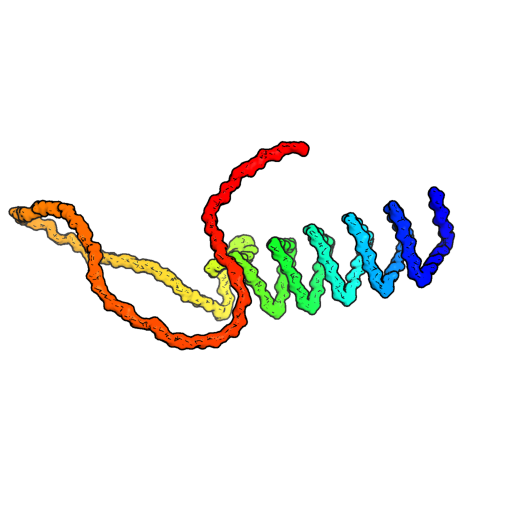Protein AF-A0A350T651-F1 (afdb_monomer)

Solvent-accessible surface area (backbone atoms only — not comparable to full-atom values): 20175 Å² total; per-residue (Å²): 141,86,88,89,85,78,90,85,80,86,86,87,89,75,99,77,84,88,86,89,85,70,99,75,82,86,86,86,84,75,96,76,84,87,87,88,84,72,97,76,86,86,87,86,86,73,96,81,80,87,87,85,86,78,94,79,85,88,87,88,85,76,97,81,80,88,88,87,87,74,96,82,79,89,85,86,87,75,96,80,83,86,87,88,88,77,96,80,81,88,87,86,90,76,92,79,83,90,85,89,85,70,101,68,89,87,85,87,87,71,96,68,88,83,87,84,86,63,92,56,55,50,77,52,77,58,92,84,29,35,41,37,41,38,73,86,74,50,74,46,80,46,52,99,70,84,90,85,86,67,101,70,83,88,81,81,85,67,86,73,81,72,78,78,79,78,78,84,83,80,88,74,87,83,87,77,85,93,74,88,85,81,88,90,82,85,89,86,81,89,80,88,88,91,83,91,81,90,83,85,89,79,87,87,85,86,80,93,88,83,86,87,83,90,83,88,86,86,87,85,90,86,86,83,89,86,89,82,88,85,80,94,75,88,86,84,86,76,88,79,92,85,86,90,132

Mean predicted aligned error: 17.63 Å

pLDDT: mean 75.07, std 28.41, range [26.11, 98.31]

Sequence (245 aa):
NEHISIGLNRSEDVELNEHIEIGANRTEFVGANETISIGKNRTKNVERSESDKIGKNWNVMVGNMKIESVGLMKMTNVGAVYSINVGAVMNTAVLGMAMEEVGGMKKTMVGSAFDISAGESITLACGQSAITLEKSGKIRIVGTTVDIQGTQINHGQGAVSAPPPLPPSSPGSLLSGFSAGGLGSMLGTLQNAAGIVSSLTGKGGGVLAALGVAGQVLGMGGAAQSTSAVTAKDVIIDGCWGTGR

Radius of gyration: 45.14 Å; Cα contacts (8 Å, |Δi|>4): 42; chains: 1; bounding box: 72×68×145 Å

Secondary structure (DSSP, 8-state):
------SS------SS------SS------SS------SS------SS------SS------SS------SS------SS------SS------SS------SS------SS------SSEEEEEETTEEEEEETTS-EEEE-S------S----------PPPPPPP-----------------------------------------------------------------------------

Structure (mmCIF, N/CA/C/O backbone):
data_AF-A0A350T651-F1
#
_entry.id   AF-A0A350T651-F1
#
loop_
_atom_site.group_PDB
_atom_site.id
_atom_site.type_symbol
_atom_site.label_atom_id
_atom_site.label_alt_id
_atom_site.label_comp_id
_atom_site.label_asym_id
_atom_site.label_entity_id
_atom_site.label_seq_id
_atom_site.pdbx_PDB_ins_code
_atom_site.Cartn_x
_atom_site.Cartn_y
_atom_site.Cartn_z
_atom_site.occupancy
_atom_site.B_iso_or_equiv
_atom_site.auth_seq_id
_atom_site.auth_comp_id
_atom_site.auth_asym_id
_atom_site.auth_atom_id
_atom_site.pdbx_PDB_model_num
ATOM 1 N N . ASN A 1 1 ? 35.078 16.688 -29.576 1.00 75.19 1 ASN A N 1
ATOM 2 C CA . ASN A 1 1 ? 33.637 16.498 -29.836 1.00 75.19 1 ASN A CA 1
ATOM 3 C C . ASN A 1 1 ? 33.494 15.601 -31.039 1.00 75.19 1 ASN A C 1
ATOM 5 O O . ASN A 1 1 ? 34.043 15.933 -32.080 1.00 75.19 1 ASN A O 1
ATOM 9 N N . GLU A 1 2 ? 32.803 14.484 -30.871 1.00 89.50 2 GLU A N 1
ATOM 10 C CA . GLU A 1 2 ? 32.458 13.534 -31.928 1.00 89.50 2 GLU A CA 1
ATOM 11 C C . GLU A 1 2 ? 30.935 13.557 -32.119 1.00 89.50 2 GLU A C 1
ATOM 13 O O . GLU A 1 2 ? 30.204 13.902 -31.188 1.00 89.50 2 GLU A O 1
ATOM 18 N N . HIS A 1 3 ? 30.457 13.242 -33.321 1.00 93.88 3 HIS A N 1
ATOM 19 C CA . HIS A 1 3 ? 29.032 13.179 -33.633 1.00 93.88 3 HIS A CA 1
ATOM 20 C C . HIS A 1 3 ? 28.770 12.043 -34.622 1.00 93.88 3 HIS A C 1
ATOM 22 O O . HIS A 1 3 ? 29.295 12.055 -35.735 1.00 93.88 3 HIS A O 1
ATOM 28 N N . ILE A 1 4 ? 27.927 11.092 -34.223 1.00 94.75 4 ILE A N 1
ATOM 29 C CA . ILE A 1 4 ? 27.551 9.923 -35.020 1.00 94.75 4 ILE A CA 1
ATOM 30 C C . ILE A 1 4 ? 26.066 10.044 -35.373 1.00 94.75 4 ILE A C 1
ATOM 32 O O . ILE A 1 4 ? 25.231 10.254 -34.497 1.00 94.75 4 ILE A O 1
ATOM 36 N N . SER A 1 5 ? 25.732 9.891 -36.654 1.00 95.69 5 SER A N 1
ATOM 37 C CA . SER A 1 5 ? 24.353 9.922 -37.155 1.00 95.69 5 SER A CA 1
ATOM 38 C C . SER A 1 5 ? 24.044 8.680 -37.981 1.00 95.69 5 SER A C 1
ATOM 40 O O . SER A 1 5 ? 24.768 8.377 -38.930 1.00 95.69 5 SER A O 1
ATOM 42 N N . ILE A 1 6 ? 22.939 8.006 -37.666 1.00 95.44 6 ILE A N 1
ATOM 43 C CA . ILE A 1 6 ? 22.426 6.855 -38.412 1.00 95.44 6 ILE A CA 1
ATOM 44 C C . ILE A 1 6 ? 21.141 7.284 -39.127 1.00 95.44 6 ILE A C 1
ATOM 46 O O . ILE A 1 6 ? 20.271 7.888 -38.509 1.00 95.44 6 ILE A O 1
ATOM 50 N N . GLY A 1 7 ? 21.039 7.003 -40.430 1.00 93.69 7 GLY A N 1
ATOM 51 C CA . GLY A 1 7 ? 19.949 7.520 -41.267 1.00 93.69 7 GLY A CA 1
ATOM 52 C C . GLY A 1 7 ? 18.625 6.755 -41.165 1.00 93.69 7 GLY A C 1
ATOM 53 O O . GLY A 1 7 ? 17.581 7.379 -41.017 1.00 93.69 7 GLY A O 1
ATOM 54 N N . LEU A 1 8 ? 18.659 5.420 -41.272 1.00 96.12 8 LEU A N 1
ATOM 55 C CA . LEU A 1 8 ? 17.451 4.577 -41.273 1.00 96.12 8 LEU A CA 1
ATOM 56 C C . LEU A 1 8 ? 17.338 3.735 -39.999 1.00 96.12 8 LEU A C 1
ATOM 58 O O . LEU A 1 8 ? 16.468 3.989 -39.177 1.00 96.12 8 LEU A O 1
ATOM 62 N N . ASN A 1 9 ? 18.219 2.746 -39.830 1.00 96.12 9 ASN A N 1
ATOM 63 C CA . ASN A 1 9 ? 18.182 1.797 -38.717 1.00 96.12 9 ASN A CA 1
ATOM 64 C C . ASN A 1 9 ? 19.599 1.533 -38.193 1.00 96.12 9 ASN A C 1
ATOM 66 O O . ASN A 1 9 ? 20.537 1.437 -38.986 1.00 96.12 9 ASN A O 1
ATOM 70 N N . ARG A 1 10 ? 19.735 1.347 -36.876 1.00 96.69 10 ARG A N 1
ATOM 71 C CA . ARG A 1 10 ? 20.904 0.734 -36.227 1.00 96.69 10 ARG A CA 1
ATOM 72 C C . ARG A 1 10 ? 20.461 -0.610 -35.656 1.00 96.69 10 ARG A C 1
ATOM 74 O O . ARG A 1 10 ? 19.400 -0.691 -35.047 1.00 96.69 10 ARG A O 1
ATOM 81 N N . SER A 1 11 ? 21.276 -1.638 -35.847 1.00 96.81 11 SER A N 1
ATOM 82 C CA . SER A 1 11 ? 21.163 -2.921 -35.157 1.00 96.81 11 SER A CA 1
ATOM 83 C C . SER A 1 11 ? 22.519 -3.203 -34.524 1.00 96.81 11 SER A C 1
ATOM 85 O O . SER A 1 11 ? 23.552 -2.874 -35.107 1.00 96.81 11 SER A O 1
ATOM 87 N N . GLU A 1 12 ? 22.492 -3.725 -33.309 1.00 96.38 12 GLU A N 1
ATOM 88 C CA . GLU A 1 12 ? 23.654 -4.033 -32.489 1.00 96.38 12 GLU A CA 1
ATOM 89 C C . GLU A 1 12 ? 23.407 -5.416 -31.899 1.00 96.38 12 GLU A C 1
ATOM 91 O O . GLU A 1 12 ? 22.327 -5.671 -31.363 1.00 96.38 12 GLU A O 1
ATOM 96 N N . ASP A 1 13 ? 24.372 -6.310 -32.081 1.00 97.06 13 ASP A N 1
ATOM 97 C CA . ASP A 1 13 ? 24.333 -7.681 -31.592 1.00 97.06 13 ASP A CA 1
ATOM 98 C C . ASP A 1 13 ? 25.662 -7.967 -30.894 1.00 97.06 13 ASP A C 1
ATOM 100 O O . ASP A 1 13 ? 26.732 -7.622 -31.404 1.00 97.06 13 ASP A O 1
ATOM 104 N N . VAL A 1 14 ? 25.583 -8.530 -29.692 1.00 96.88 14 VAL A N 1
ATOM 105 C CA . VAL A 1 14 ? 26.720 -8.737 -28.794 1.00 96.88 14 VAL A CA 1
ATOM 106 C C . VAL A 1 14 ? 26.585 -10.133 -28.203 1.00 96.88 14 VAL A C 1
ATOM 108 O O . VAL A 1 14 ? 25.866 -10.346 -27.231 1.00 96.88 14 VAL A O 1
ATOM 111 N N . GLU A 1 15 ? 27.302 -11.094 -28.788 1.00 97.31 15 GLU A N 1
ATOM 112 C CA . GLU A 1 15 ? 27.180 -12.525 -28.459 1.00 97.31 15 GLU A CA 1
ATOM 113 C C . GLU A 1 15 ? 27.544 -12.877 -27.001 1.00 97.31 15 GLU A C 1
ATOM 115 O O . GLU A 1 15 ? 27.191 -13.954 -26.518 1.00 97.31 15 GLU A O 1
ATOM 120 N N . LEU A 1 16 ? 28.280 -11.999 -26.303 1.00 96.94 16 LEU A N 1
ATOM 121 C CA . LEU A 1 16 ? 28.815 -12.240 -24.958 1.00 96.94 16 LEU A CA 1
ATOM 122 C C . LEU A 1 16 ? 28.424 -11.145 -23.953 1.00 96.94 16 LEU A C 1
ATOM 124 O O . LEU A 1 16 ? 27.369 -11.231 -23.332 1.00 96.94 16 LEU A O 1
ATOM 128 N N . ASN A 1 17 ? 29.294 -10.155 -23.730 1.00 97.19 17 ASN A N 1
ATOM 129 C CA . ASN A 1 17 ? 29.127 -9.136 -22.693 1.00 97.19 17 ASN A CA 1
ATOM 130 C C . ASN A 1 17 ? 29.324 -7.738 -23.278 1.00 97.19 17 ASN A C 1
ATOM 132 O O . ASN A 1 17 ? 30.308 -7.493 -23.974 1.00 97.19 17 ASN A O 1
ATOM 136 N N . GLU A 1 18 ? 28.439 -6.817 -22.911 1.00 97.81 18 GLU A N 1
ATOM 137 C CA . GLU A 1 18 ? 28.560 -5.389 -23.193 1.00 97.81 18 GLU A CA 1
ATOM 138 C C . GLU A 1 18 ? 28.914 -4.629 -21.903 1.00 97.81 18 GLU A C 1
ATOM 140 O O . GLU A 1 18 ? 28.404 -4.943 -20.825 1.00 97.81 18 GLU A O 1
ATOM 145 N N . HIS A 1 19 ? 29.777 -3.616 -22.005 1.00 97.25 19 HIS A N 1
ATOM 146 C CA . HIS A 1 19 ? 30.088 -2.693 -20.914 1.00 97.25 19 HIS A CA 1
ATOM 147 C C . HIS A 1 19 ? 30.042 -1.255 -21.432 1.00 97.25 19 HIS A C 1
ATOM 149 O O . HIS A 1 19 ? 30.871 -0.862 -22.252 1.00 97.25 19 HIS A O 1
ATOM 155 N N . ILE A 1 20 ? 29.091 -0.467 -20.927 1.00 97.38 20 ILE A N 1
ATOM 156 C CA . ILE A 1 20 ? 28.926 0.946 -21.279 1.00 97.38 20 ILE A CA 1
ATOM 157 C C . ILE A 1 20 ? 29.268 1.797 -20.056 1.00 97.38 20 ILE A C 1
ATOM 159 O O . ILE A 1 20 ? 28.564 1.755 -19.047 1.00 97.38 20 ILE A O 1
ATOM 163 N N . GLU A 1 21 ? 30.314 2.612 -20.169 1.00 97.75 21 GLU A N 1
ATOM 164 C CA . GLU A 1 21 ? 30.708 3.582 -19.149 1.00 97.75 21 GLU A CA 1
ATOM 165 C C . GLU A 1 21 ? 30.414 5.009 -19.621 1.00 97.75 21 GLU A C 1
ATOM 167 O O . GLU A 1 21 ? 30.717 5.383 -20.753 1.00 97.75 21 GLU A O 1
ATOM 172 N N . ILE A 1 22 ? 29.830 5.825 -18.740 1.00 97.81 22 ILE A N 1
ATOM 173 C CA . ILE A 1 22 ? 29.607 7.252 -18.972 1.00 97.81 22 ILE A CA 1
ATOM 174 C C . ILE A 1 22 ? 30.198 8.010 -17.784 1.00 97.81 22 ILE A C 1
ATOM 176 O O . ILE A 1 22 ? 29.565 8.115 -16.739 1.00 97.81 22 ILE A O 1
ATOM 180 N N . GLY A 1 23 ? 31.394 8.580 -17.949 1.00 97.00 23 GLY A N 1
ATOM 181 C CA . GLY A 1 23 ? 32.117 9.275 -16.870 1.00 97.00 23 GLY A CA 1
ATOM 182 C C . GLY A 1 23 ? 31.511 10.609 -16.398 1.00 97.00 23 GLY A C 1
ATOM 183 O O . GLY A 1 23 ? 32.126 11.301 -15.592 1.00 97.00 23 GLY A O 1
ATOM 184 N N . ALA A 1 24 ? 30.343 11.008 -16.916 1.00 97.19 24 ALA A N 1
ATOM 185 C CA . ALA A 1 24 ? 29.644 12.232 -16.522 1.00 97.19 24 ALA A CA 1
ATOM 186 C C . ALA A 1 24 ? 28.112 12.064 -16.560 1.00 97.19 24 ALA A C 1
ATOM 188 O O . ALA A 1 24 ? 27.520 11.612 -15.588 1.00 97.19 24 ALA A O 1
ATOM 189 N N . ASN A 1 25 ? 27.455 12.430 -17.669 1.00 97.38 25 ASN A N 1
ATOM 190 C CA . ASN A 1 25 ? 25.992 12.459 -17.781 1.00 97.38 25 ASN A CA 1
ATOM 191 C C . ASN A 1 25 ? 25.517 11.697 -19.024 1.00 97.38 25 ASN A C 1
ATOM 193 O O . ASN A 1 25 ? 26.100 11.851 -20.097 1.00 97.38 25 ASN A O 1
ATOM 197 N N . ARG A 1 26 ? 24.414 10.949 -18.896 1.00 98.12 26 ARG A N 1
ATOM 198 C CA . ARG A 1 26 ? 23.674 10.355 -20.020 1.00 98.12 26 ARG A CA 1
ATOM 199 C C . ARG A 1 26 ? 22.300 11.012 -20.129 1.00 98.12 26 ARG A C 1
ATOM 201 O O . ARG A 1 26 ? 21.610 11.147 -19.123 1.00 98.12 26 ARG A O 1
ATOM 208 N N . THR A 1 27 ? 21.896 11.348 -21.349 1.00 97.31 27 THR A N 1
ATOM 209 C CA . THR A 1 27 ? 20.530 11.771 -21.679 1.00 97.31 27 THR A CA 1
ATOM 210 C C . THR A 1 27 ? 20.036 10.900 -22.820 1.00 97.31 27 THR A C 1
ATOM 212 O O . THR A 1 27 ? 20.777 10.636 -23.762 1.00 97.31 27 THR A O 1
ATOM 215 N N . GLU A 1 28 ? 18.793 10.447 -22.726 1.00 97.44 28 GLU A N 1
ATOM 216 C CA . GLU A 1 28 ? 18.201 9.467 -23.628 1.00 97.44 28 GLU A CA 1
ATOM 217 C C . GLU A 1 28 ? 16.808 9.947 -24.034 1.00 97.44 28 GLU A C 1
ATOM 219 O O . GLU A 1 28 ? 16.048 10.444 -23.201 1.00 97.44 28 GLU A O 1
ATOM 224 N N . PHE A 1 29 ? 16.497 9.863 -25.327 1.00 97.00 29 PHE A N 1
ATOM 225 C CA . PHE A 1 29 ? 15.221 10.301 -25.881 1.00 97.00 29 PHE A CA 1
ATOM 226 C C . PHE A 1 29 ? 14.723 9.270 -26.889 1.00 97.00 29 PHE A C 1
ATOM 228 O O . PHE A 1 29 ? 15.346 9.051 -27.928 1.00 97.00 29 PHE A O 1
ATOM 235 N N . VAL A 1 30 ? 13.573 8.671 -26.591 1.00 97.81 30 VAL A N 1
ATOM 236 C CA . VAL A 1 30 ? 12.885 7.727 -27.472 1.00 97.81 30 VAL A CA 1
ATOM 237 C C . VAL A 1 30 ? 11.641 8.421 -28.016 1.00 97.81 30 VAL A C 1
ATOM 239 O O . VAL A 1 30 ? 10.717 8.732 -27.271 1.00 97.81 30 VAL A O 1
ATOM 242 N N . GLY A 1 31 ? 11.615 8.687 -29.325 1.00 97.31 31 GLY A N 1
ATOM 243 C CA . GLY A 1 31 ? 10.528 9.444 -29.965 1.00 97.31 31 GLY A CA 1
ATOM 244 C C . GLY A 1 31 ? 9.202 8.683 -30.120 1.00 97.31 31 GLY A C 1
ATOM 245 O O . GLY A 1 31 ? 8.201 9.289 -30.493 1.00 97.31 31 GLY A O 1
ATOM 246 N N . ALA A 1 32 ? 9.194 7.371 -29.864 1.00 98.06 32 ALA A N 1
ATOM 247 C CA . ALA A 1 32 ? 8.022 6.505 -29.979 1.00 98.06 32 ALA A CA 1
ATOM 248 C C . ALA A 1 32 ? 7.923 5.543 -28.780 1.00 98.06 32 ALA A C 1
ATOM 250 O O . ALA A 1 32 ? 7.575 5.974 -27.685 1.00 98.06 32 ALA A O 1
ATOM 251 N N . ASN A 1 33 ? 8.222 4.254 -28.973 1.00 97.56 33 ASN A N 1
ATOM 252 C CA . ASN A 1 33 ? 8.110 3.222 -27.941 1.00 97.56 33 ASN A CA 1
ATOM 253 C C . ASN A 1 33 ? 9.485 2.648 -27.588 1.00 97.56 33 ASN A C 1
ATOM 255 O O . ASN A 1 33 ? 10.295 2.396 -28.477 1.00 97.56 33 ASN A O 1
ATOM 259 N N . GLU A 1 34 ? 9.698 2.368 -26.306 1.00 98.25 34 GLU A N 1
ATOM 260 C CA . GLU A 1 34 ? 10.824 1.582 -25.799 1.00 98.25 34 GLU A CA 1
ATOM 261 C C . GLU A 1 34 ? 10.313 0.204 -25.347 1.00 98.25 34 GLU A C 1
ATOM 263 O O . GLU A 1 34 ? 9.170 0.059 -24.907 1.00 98.25 34 GLU A O 1
ATOM 268 N N . THR A 1 35 ? 11.135 -0.838 -25.451 1.00 97.81 35 THR A N 1
ATOM 269 C CA . THR A 1 35 ? 10.840 -2.153 -24.867 1.00 97.81 35 THR A CA 1
ATOM 270 C C . THR A 1 35 ? 12.135 -2.778 -24.379 1.00 97.81 35 THR A C 1
ATOM 272 O O . THR A 1 35 ? 13.027 -3.059 -25.172 1.00 97.81 35 THR A O 1
ATOM 275 N N . ILE A 1 36 ? 12.221 -3.017 -23.070 1.00 97.94 36 ILE A N 1
ATOM 276 C CA . ILE A 1 36 ? 13.365 -3.670 -22.433 1.00 97.94 36 ILE A CA 1
ATOM 277 C C . ILE A 1 36 ? 12.923 -5.055 -21.964 1.00 97.94 36 ILE A C 1
ATOM 279 O O . ILE A 1 36 ? 11.985 -5.173 -21.175 1.00 97.94 36 ILE A O 1
ATOM 283 N N . SER A 1 37 ? 13.619 -6.099 -22.412 1.00 97.50 37 SER A N 1
ATOM 284 C CA . SER A 1 37 ? 13.447 -7.465 -21.912 1.00 97.50 37 SER A CA 1
ATOM 285 C C . SER A 1 37 ? 14.684 -7.888 -21.128 1.00 97.50 37 SER A C 1
ATOM 287 O O . SER A 1 37 ? 15.808 -7.657 -21.566 1.00 97.50 37 SER A O 1
ATOM 289 N N . ILE A 1 38 ? 14.488 -8.502 -19.961 1.00 98.31 38 ILE A N 1
ATOM 290 C CA . ILE A 1 38 ? 15.565 -9.035 -19.123 1.00 98.31 38 ILE A CA 1
ATOM 291 C C . ILE A 1 38 ? 15.269 -10.513 -18.881 1.00 98.31 38 ILE A C 1
ATOM 293 O O . ILE A 1 38 ? 14.341 -10.848 -18.152 1.00 98.31 38 ILE A O 1
ATOM 297 N N . GLY A 1 39 ? 16.064 -11.404 -19.478 1.00 97.50 39 GLY A N 1
ATOM 298 C CA . GLY A 1 39 ? 15.844 -12.856 -19.388 1.00 97.50 39 GLY A CA 1
ATOM 299 C C . GLY A 1 39 ? 16.198 -13.493 -18.036 1.00 97.50 39 GLY A C 1
ATOM 300 O O . GLY A 1 39 ? 15.910 -14.668 -17.826 1.00 97.50 39 GLY A O 1
ATOM 301 N N . LYS A 1 40 ? 16.854 -12.749 -17.133 1.00 97.88 40 LYS A N 1
ATOM 302 C CA . LYS A 1 40 ? 17.216 -13.189 -15.772 1.00 97.88 40 LYS A CA 1
ATOM 303 C C . LYS A 1 40 ? 16.934 -12.080 -14.748 1.00 97.88 40 LYS A C 1
ATOM 305 O O . LYS A 1 40 ? 15.780 -11.814 -14.442 1.00 97.88 40 LYS A O 1
ATOM 310 N N . ASN A 1 41 ? 17.973 -11.420 -14.234 1.00 97.44 41 ASN A N 1
ATOM 311 C CA . ASN A 1 41 ? 17.880 -10.464 -13.129 1.00 97.44 41 ASN A CA 1
ATOM 312 C C . ASN A 1 41 ? 18.226 -9.042 -13.588 1.00 97.44 41 ASN A C 1
ATOM 314 O O . ASN A 1 41 ? 19.113 -8.862 -14.421 1.00 97.44 41 ASN A O 1
ATOM 318 N N . ARG A 1 42 ? 17.583 -8.035 -12.986 1.00 98.19 42 ARG A N 1
ATOM 319 C CA . ARG A 1 42 ? 17.948 -6.617 -13.112 1.00 98.19 42 ARG A CA 1
ATOM 320 C C . ARG A 1 42 ? 18.219 -6.045 -11.724 1.00 98.19 42 ARG A C 1
ATOM 322 O O . ARG A 1 42 ? 17.341 -6.086 -10.869 1.00 98.19 42 ARG A O 1
ATOM 329 N N . THR A 1 43 ? 19.391 -5.447 -11.544 1.00 97.94 43 THR A N 1
ATOM 330 C CA . THR A 1 43 ? 19.729 -4.638 -10.366 1.00 97.94 43 THR A CA 1
ATOM 331 C C . THR A 1 43 ? 19.870 -3.186 -10.809 1.00 97.94 43 THR A C 1
ATOM 333 O O . THR A 1 43 ? 20.495 -2.913 -11.830 1.00 97.94 43 THR A O 1
ATOM 336 N N . LYS A 1 44 ? 19.283 -2.252 -10.057 1.00 98.00 44 LYS A N 1
ATOM 337 C CA . LYS A 1 44 ? 19.427 -0.806 -10.261 1.00 98.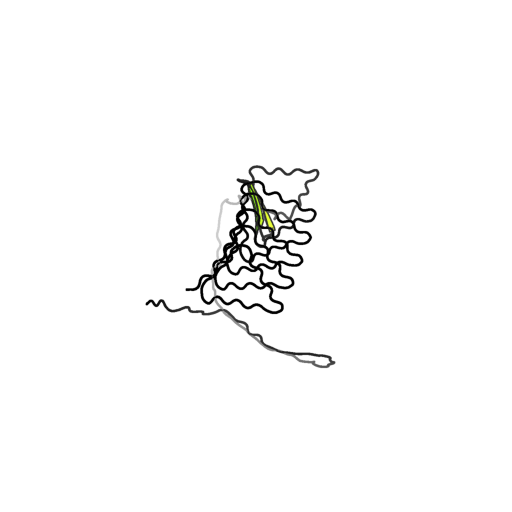00 44 LYS A CA 1
ATOM 338 C C . LYS A 1 44 ? 19.865 -0.201 -8.932 1.00 98.00 44 LYS A C 1
ATOM 340 O O . LYS A 1 44 ? 19.158 -0.361 -7.944 1.00 98.00 44 LYS A O 1
ATOM 345 N N . ASN A 1 45 ? 21.023 0.452 -8.914 1.00 97.50 45 ASN A N 1
ATOM 346 C CA . ASN A 1 45 ? 21.498 1.213 -7.763 1.00 97.50 45 ASN A CA 1
ATOM 347 C C . ASN A 1 45 ? 21.438 2.704 -8.101 1.00 97.50 45 ASN A C 1
ATOM 349 O O . ASN A 1 45 ? 21.855 3.097 -9.189 1.00 97.50 45 ASN A O 1
ATOM 353 N N . VAL A 1 46 ? 20.914 3.518 -7.187 1.00 97.81 46 VAL A N 1
ATOM 354 C CA . VAL A 1 46 ? 20.816 4.974 -7.345 1.00 97.81 46 VAL A CA 1
ATOM 355 C C . VAL A 1 46 ? 21.257 5.613 -6.038 1.00 97.81 46 VAL A C 1
ATOM 357 O O . VAL A 1 46 ? 20.580 5.495 -5.024 1.00 97.81 46 VAL A O 1
ATOM 360 N N . GLU A 1 47 ? 22.404 6.287 -6.061 1.00 97.81 47 GLU A N 1
ATOM 361 C CA . GLU A 1 47 ? 23.070 6.767 -4.841 1.00 97.81 47 GLU A CA 1
ATOM 362 C C . GLU A 1 47 ? 22.385 7.977 -4.191 1.00 97.81 47 GLU A C 1
ATOM 364 O O . GLU A 1 47 ? 22.596 8.244 -3.010 1.00 97.81 47 GL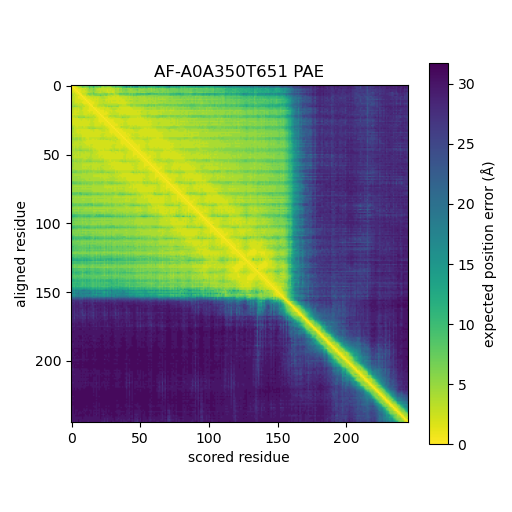U A O 1
ATOM 369 N N . ARG A 1 48 ? 21.578 8.727 -4.957 1.00 97.38 48 ARG A N 1
ATOM 370 C CA . ARG A 1 48 ? 20.983 9.995 -4.506 1.00 97.38 48 ARG A CA 1
ATOM 371 C C . ARG A 1 48 ? 19.461 10.037 -4.579 1.00 97.38 48 ARG A C 1
ATOM 373 O O . ARG A 1 48 ? 18.814 10.240 -3.557 1.00 97.38 48 ARG A O 1
ATOM 380 N N . SER A 1 49 ? 18.885 9.937 -5.775 1.00 96.94 49 SER A N 1
ATOM 381 C CA . SER A 1 49 ? 17.446 10.145 -5.975 1.00 96.94 49 SER A CA 1
ATOM 382 C C . SER A 1 49 ? 16.958 9.593 -7.309 1.00 96.94 49 SER A C 1
ATOM 384 O O . SER A 1 49 ? 17.605 9.803 -8.334 1.00 96.94 49 SER A O 1
ATOM 386 N N . GLU A 1 50 ? 15.775 8.988 -7.297 1.00 97.94 50 GLU A N 1
ATOM 387 C CA . GLU A 1 50 ? 15.038 8.524 -8.472 1.00 97.94 50 GLU A CA 1
ATOM 388 C C . GLU A 1 50 ? 13.692 9.262 -8.558 1.00 97.94 50 GLU A C 1
ATOM 390 O O . GLU A 1 50 ? 13.127 9.642 -7.532 1.00 97.94 50 GLU A O 1
ATOM 395 N N . SER A 1 51 ? 13.199 9.514 -9.773 1.00 97.25 51 SER A N 1
ATOM 396 C CA . SER A 1 51 ? 11.929 10.205 -10.010 1.00 97.25 51 SER A CA 1
ATOM 397 C C . SER A 1 51 ? 11.328 9.750 -11.335 1.00 97.25 51 SER A C 1
ATOM 399 O O . SER A 1 51 ? 11.901 10.010 -12.394 1.00 97.25 51 SER A O 1
ATOM 401 N N . ASP A 1 52 ? 10.166 9.104 -11.267 1.00 97.94 52 ASP A N 1
ATOM 402 C CA . ASP A 1 52 ? 9.420 8.631 -12.431 1.00 97.94 52 ASP A CA 1
ATOM 403 C C . ASP A 1 52 ? 8.177 9.497 -12.662 1.00 97.94 52 ASP A C 1
ATOM 405 O O . ASP A 1 52 ? 7.392 9.757 -11.746 1.00 97.94 52 ASP A O 1
ATOM 409 N N . LYS A 1 53 ? 7.951 9.915 -13.914 1.00 97.69 53 LYS A N 1
ATOM 410 C CA . LYS A 1 53 ? 6.756 10.670 -14.320 1.00 97.69 53 LYS A CA 1
ATOM 411 C C . LYS A 1 53 ? 6.010 9.943 -15.434 1.00 97.69 53 LYS A C 1
ATOM 413 O O . LYS A 1 53 ? 6.310 10.108 -16.613 1.00 97.69 53 LYS A O 1
ATOM 418 N N . ILE A 1 54 ? 4.989 9.179 -15.056 1.00 98.00 54 ILE A N 1
ATOM 419 C CA . ILE A 1 54 ? 4.133 8.447 -15.991 1.00 98.00 54 ILE A CA 1
ATOM 420 C C . ILE A 1 54 ? 2.950 9.338 -16.394 1.00 98.00 54 ILE A C 1
ATOM 422 O O . ILE A 1 54 ? 2.192 9.797 -15.545 1.00 98.00 54 ILE A O 1
ATOM 426 N N . GLY A 1 55 ? 2.778 9.583 -17.697 1.00 97.31 55 GLY A N 1
ATOM 427 C CA . GLY A 1 55 ? 1.728 10.475 -18.214 1.00 97.31 55 GLY A CA 1
ATOM 428 C C . GLY A 1 55 ? 0.322 9.865 -18.325 1.00 97.31 55 GLY A C 1
ATOM 429 O O . GLY A 1 55 ? -0.629 10.601 -18.577 1.00 97.31 55 GLY A O 1
ATOM 430 N N . LYS A 1 56 ? 0.184 8.538 -18.187 1.00 96.88 56 LYS A N 1
ATOM 431 C CA . LYS A 1 56 ? -1.099 7.813 -18.264 1.00 96.88 56 LYS A CA 1
ATOM 432 C C . LYS A 1 56 ? -1.206 6.728 -17.186 1.00 96.88 56 LYS A C 1
ATOM 434 O O . LYS A 1 56 ? -1.584 7.022 -16.059 1.00 96.88 56 LYS A O 1
ATOM 439 N N . ASN A 1 57 ? -0.865 5.482 -17.517 1.00 96.31 57 ASN A N 1
ATOM 440 C CA . ASN A 1 57 ? -1.071 4.314 -16.662 1.00 96.31 57 ASN A CA 1
ATOM 441 C C . ASN A 1 57 ? 0.272 3.678 -16.301 1.00 96.31 57 ASN A C 1
ATOM 443 O O . ASN A 1 57 ? 1.082 3.412 -17.186 1.00 96.31 57 ASN A O 1
ATOM 447 N N . TRP A 1 58 ? 0.474 3.374 -15.019 1.00 97.88 58 TRP A N 1
ATOM 448 C CA . TRP A 1 58 ? 1.593 2.566 -14.537 1.00 97.88 58 TRP A CA 1
ATOM 449 C C . TRP A 1 58 ? 1.038 1.244 -14.006 1.00 97.88 58 TRP A C 1
ATOM 451 O O . TRP A 1 58 ? 0.288 1.237 -13.033 1.00 97.88 58 TRP A O 1
ATOM 461 N N . ASN A 1 59 ? 1.364 0.133 -14.669 1.00 96.94 59 ASN A N 1
ATOM 462 C CA . ASN A 1 59 ? 1.011 -1.209 -14.208 1.00 96.94 59 ASN A CA 1
ATOM 463 C C . ASN A 1 59 ? 2.271 -1.918 -13.700 1.00 96.94 59 ASN A C 1
ATOM 465 O O . ASN A 1 59 ? 3.289 -1.928 -14.391 1.00 96.94 59 ASN A O 1
ATOM 469 N N . VAL A 1 60 ? 2.195 -2.520 -12.513 1.00 97.25 60 VAL A N 1
ATOM 470 C CA . VAL A 1 60 ? 3.291 -3.275 -11.894 1.00 97.25 60 VAL A CA 1
ATOM 471 C C . VAL A 1 60 ? 2.734 -4.607 -11.413 1.00 97.25 60 VAL A C 1
ATOM 473 O O . VAL A 1 60 ? 1.976 -4.661 -10.448 1.00 97.25 60 VAL A O 1
ATOM 476 N N . MET A 1 61 ? 3.127 -5.685 -12.086 1.00 96.50 61 MET A N 1
ATOM 477 C CA . MET A 1 61 ? 2.763 -7.056 -11.730 1.00 96.50 61 MET A CA 1
ATOM 478 C C . MET A 1 61 ? 4.001 -7.773 -11.193 1.00 96.50 61 MET A C 1
ATOM 480 O O . MET A 1 61 ? 5.077 -7.682 -11.781 1.00 96.50 61 MET A O 1
ATOM 484 N N . VAL A 1 62 ? 3.855 -8.475 -10.068 1.00 97.69 62 VAL A N 1
ATOM 485 C CA . VAL A 1 62 ? 4.944 -9.193 -9.392 1.00 97.69 62 VAL A CA 1
ATOM 486 C C . VAL A 1 62 ? 4.503 -10.638 -9.187 1.00 97.69 62 VAL A C 1
ATOM 488 O O . VAL A 1 62 ? 3.469 -10.873 -8.573 1.00 97.69 62 VAL A O 1
ATOM 491 N N . GLY A 1 63 ? 5.272 -11.599 -9.706 1.00 96.94 63 GLY A N 1
ATOM 492 C CA . GLY A 1 63 ? 4.882 -13.016 -9.703 1.00 96.94 63 GLY A CA 1
ATOM 493 C C . GLY A 1 63 ? 4.970 -13.718 -8.342 1.00 96.94 63 GLY A C 1
ATOM 494 O O . GLY A 1 63 ? 4.281 -14.710 -8.131 1.00 96.94 63 GLY A O 1
ATOM 495 N N . ASN A 1 64 ? 5.798 -13.213 -7.418 1.00 96.12 64 ASN A N 1
ATOM 496 C CA . ASN A 1 64 ? 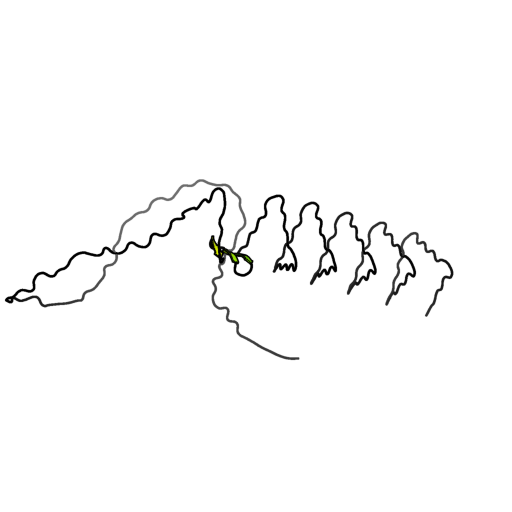6.076 -13.872 -6.136 1.00 96.12 64 ASN A CA 1
ATOM 497 C C . ASN A 1 64 ? 5.919 -12.923 -4.939 1.00 96.12 64 ASN A C 1
ATOM 499 O O . ASN A 1 64 ? 4.938 -13.009 -4.208 1.00 96.12 64 ASN A O 1
ATOM 503 N N . MET A 1 65 ? 6.889 -12.033 -4.710 1.00 95.94 65 MET A N 1
ATOM 504 C CA . MET A 1 65 ? 6.934 -11.179 -3.521 1.00 95.94 65 MET A CA 1
ATOM 505 C C . MET A 1 65 ? 7.446 -9.783 -3.876 1.00 95.94 65 MET A C 1
ATOM 507 O O . MET A 1 65 ? 8.450 -9.647 -4.571 1.00 95.94 65 MET A O 1
ATOM 511 N N . LYS A 1 66 ? 6.777 -8.748 -3.356 1.00 97.69 66 LYS A N 1
ATOM 512 C CA . LYS A 1 66 ? 7.267 -7.365 -3.346 1.00 97.69 66 LYS A CA 1
ATOM 513 C C . LYS A 1 66 ? 7.627 -6.993 -1.909 1.00 97.69 66 LYS A C 1
ATOM 515 O O . LYS A 1 66 ? 6.774 -7.083 -1.031 1.00 97.69 66 LYS A O 1
ATOM 520 N N . ILE A 1 67 ? 8.856 -6.538 -1.689 1.00 96.00 67 ILE A N 1
ATOM 521 C CA . ILE A 1 67 ? 9.287 -5.904 -0.438 1.00 96.00 67 ILE A CA 1
ATOM 522 C C . ILE A 1 67 ? 9.534 -4.428 -0.744 1.00 96.00 67 ILE A C 1
ATOM 524 O O . ILE A 1 67 ? 10.125 -4.096 -1.769 1.00 96.00 67 ILE A O 1
ATOM 528 N N . GLU A 1 68 ? 9.063 -3.541 0.126 1.00 97.00 68 GLU A N 1
ATOM 529 C CA . GLU A 1 68 ? 9.251 -2.099 0.001 1.00 97.00 68 GLU A CA 1
ATOM 530 C C . GLU A 1 68 ? 9.636 -1.549 1.377 1.00 97.00 68 GLU A C 1
ATOM 532 O O . GLU A 1 68 ? 8.826 -1.565 2.301 1.00 97.00 68 GLU A O 1
ATOM 537 N N . SER A 1 69 ? 10.889 -1.114 1.519 1.00 95.94 69 SER A N 1
ATOM 538 C CA . SER A 1 69 ? 11.424 -0.526 2.749 1.00 95.94 69 SER A CA 1
ATOM 539 C C . SER A 1 69 ? 11.712 0.951 2.512 1.00 95.94 69 SER A C 1
ATOM 541 O O . SER A 1 69 ? 12.306 1.309 1.495 1.00 95.94 69 SER A O 1
ATOM 543 N N . VAL A 1 70 ? 11.273 1.811 3.431 1.00 96.81 70 VAL A N 1
ATOM 544 C CA . VAL A 1 70 ? 11.396 3.269 3.321 1.00 96.81 70 VAL A CA 1
ATOM 545 C C . VAL A 1 70 ? 11.947 3.805 4.637 1.00 96.81 70 VAL A C 1
ATOM 547 O O . VAL A 1 70 ? 11.329 3.629 5.681 1.00 96.81 70 VAL A O 1
ATOM 550 N N . GLY A 1 71 ? 13.119 4.444 4.590 1.00 95.19 71 GLY A N 1
ATOM 551 C CA . GLY A 1 71 ? 13.877 4.792 5.799 1.00 95.19 71 GLY A CA 1
ATOM 552 C C . GLY A 1 71 ? 13.373 6.003 6.593 1.00 95.19 71 GLY A C 1
ATOM 553 O O . GLY A 1 71 ? 13.736 6.134 7.756 1.00 95.19 71 GLY A O 1
ATOM 554 N N . LEU A 1 72 ? 12.568 6.889 5.989 1.00 95.38 72 LEU A N 1
ATOM 555 C CA . LEU A 1 72 ? 12.095 8.129 6.630 1.00 95.38 72 LEU A CA 1
ATOM 556 C C . LEU A 1 72 ? 10.576 8.307 6.538 1.00 95.38 72 LEU A C 1
ATOM 558 O O . LEU A 1 72 ? 9.893 8.311 7.556 1.00 95.38 72 LEU A O 1
ATOM 562 N N . MET A 1 73 ? 10.037 8.476 5.328 1.00 95.50 73 MET A N 1
ATOM 563 C CA . MET A 1 73 ? 8.623 8.795 5.126 1.00 95.50 73 MET A CA 1
ATOM 564 C C . MET A 1 73 ? 8.091 8.170 3.840 1.00 95.50 73 MET A C 1
ATOM 566 O O . MET A 1 73 ? 8.688 8.324 2.777 1.00 95.50 73 MET A O 1
ATOM 570 N N . LYS A 1 74 ? 6.919 7.535 3.931 1.00 96.88 74 LYS A N 1
ATOM 571 C CA . LYS A 1 74 ? 6.099 7.141 2.783 1.00 96.88 74 LYS A CA 1
ATOM 572 C C . LYS A 1 74 ? 4.791 7.928 2.817 1.00 96.88 74 LYS A C 1
ATOM 574 O O . LYS A 1 74 ? 4.090 7.914 3.822 1.00 96.88 74 LYS A O 1
ATOM 579 N N . MET A 1 75 ? 4.463 8.590 1.712 1.00 95.94 75 MET A N 1
ATOM 580 C CA . MET A 1 75 ? 3.191 9.286 1.499 1.00 95.94 75 MET A CA 1
ATOM 581 C C . MET A 1 75 ? 2.515 8.697 0.258 1.00 95.94 75 MET A C 1
ATOM 583 O O . MET A 1 75 ? 3.187 8.256 -0.674 1.00 95.94 75 MET A O 1
ATOM 587 N N . THR A 1 76 ? 1.186 8.643 0.232 1.00 96.75 76 THR A N 1
ATOM 588 C CA . THR A 1 76 ? 0.428 8.120 -0.912 1.00 96.75 76 THR A CA 1
ATOM 589 C C . THR A 1 76 ? -0.814 8.976 -1.111 1.00 96.75 76 THR A C 1
ATOM 591 O O . THR A 1 76 ? -1.734 8.931 -0.305 1.00 96.75 76 THR A O 1
ATOM 594 N N . ASN A 1 77 ? -0.814 9.776 -2.178 1.00 95.88 77 ASN A N 1
ATOM 595 C CA . ASN A 1 77 ? -1.917 10.661 -2.545 1.00 95.88 77 ASN A CA 1
ATOM 596 C C . ASN A 1 77 ? -2.654 10.059 -3.744 1.00 95.88 77 ASN A C 1
ATOM 598 O O . ASN A 1 77 ? -2.030 9.771 -4.765 1.00 95.88 77 ASN A O 1
ATOM 602 N N . VAL A 1 78 ? -3.969 9.869 -3.628 1.00 97.00 78 VAL A N 1
ATOM 603 C CA . VAL A 1 78 ? -4.803 9.247 -4.667 1.00 97.00 78 VAL A CA 1
ATOM 604 C C . VAL A 1 78 ? -5.981 10.166 -4.970 1.00 97.00 78 VAL A C 1
ATOM 606 O O . VAL A 1 78 ? -6.734 10.520 -4.072 1.00 97.00 78 VAL A O 1
ATOM 609 N N . GLY A 1 79 ? -6.138 10.562 -6.235 1.00 95.38 79 GLY A N 1
ATOM 610 C CA . GLY A 1 79 ? -7.095 11.607 -6.628 1.00 95.38 79 GLY A CA 1
ATOM 611 C C . GLY A 1 79 ? -8.560 11.175 -6.766 1.00 95.38 79 GLY A C 1
ATOM 612 O O . GLY A 1 79 ? -9.400 12.028 -7.030 1.00 95.38 79 GLY A O 1
ATOM 613 N N . ALA A 1 80 ? -8.877 9.880 -6.644 1.00 95.44 80 ALA A N 1
ATOM 614 C CA . ALA A 1 80 ? -10.243 9.373 -6.813 1.00 95.44 80 ALA A CA 1
ATOM 615 C C . ALA A 1 80 ? -10.551 8.162 -5.916 1.00 95.44 80 ALA A C 1
ATOM 617 O O . ALA A 1 80 ? -11.247 8.298 -4.916 1.00 95.44 80 ALA A O 1
ATOM 618 N N . VAL A 1 81 ? -10.044 6.975 -6.267 1.00 96.19 81 VAL A N 1
ATOM 619 C CA . VAL A 1 81 ? -10.357 5.713 -5.575 1.00 96.19 81 VAL A CA 1
ATOM 620 C C . VAL A 1 81 ? -9.072 4.973 -5.235 1.00 96.19 81 VAL A C 1
ATOM 622 O O . VAL A 1 81 ? -8.224 4.767 -6.101 1.00 96.19 81 VAL A O 1
ATOM 625 N N . TYR A 1 82 ? -8.963 4.530 -3.985 1.00 97.19 82 TYR A N 1
ATOM 626 C CA . TYR A 1 82 ? -7.912 3.637 -3.508 1.00 97.19 82 TYR A CA 1
ATOM 627 C C . TYR A 1 82 ? -8.557 2.350 -2.984 1.00 97.19 82 TYR A C 1
ATOM 629 O O . TYR A 1 82 ? -9.511 2.403 -2.211 1.00 97.19 82 TYR A O 1
ATOM 637 N N . SER A 1 83 ? -8.073 1.193 -3.436 1.00 96.12 83 SER A N 1
ATOM 638 C CA . SER A 1 83 ? -8.618 -0.121 -3.083 1.00 96.12 83 SER A CA 1
ATOM 639 C C . SER A 1 83 ? -7.477 -1.093 -2.809 1.00 96.12 83 SER A C 1
ATOM 641 O O . SER A 1 83 ? -6.503 -1.142 -3.559 1.00 96.12 83 SER A O 1
ATOM 643 N N . ILE A 1 84 ? -7.611 -1.868 -1.736 1.00 96.44 84 ILE A N 1
ATOM 644 C CA . ILE A 1 84 ? -6.688 -2.935 -1.355 1.00 96.44 84 ILE A CA 1
ATOM 645 C C . ILE A 1 84 ? -7.514 -4.217 -1.265 1.00 96.44 84 ILE A C 1
ATOM 647 O O . ILE A 1 84 ? -8.510 -4.260 -0.547 1.00 96.44 84 ILE A O 1
ATOM 651 N N . ASN A 1 85 ? -7.094 -5.257 -1.982 1.00 96.12 85 ASN A N 1
ATOM 652 C CA . ASN A 1 85 ? -7.715 -6.578 -1.944 1.00 96.12 85 ASN A CA 1
ATOM 653 C C . ASN A 1 85 ? -6.653 -7.579 -1.481 1.00 96.12 85 ASN A C 1
ATOM 655 O O . ASN A 1 85 ? -5.597 -7.685 -2.103 1.00 96.12 85 ASN A O 1
ATOM 659 N N . VAL A 1 86 ? -6.913 -8.282 -0.377 1.00 97.19 86 VAL A N 1
ATOM 660 C CA . VAL A 1 86 ? -5.962 -9.210 0.253 1.00 97.19 86 VAL A CA 1
ATOM 661 C C . VAL A 1 86 ? -6.588 -10.598 0.298 1.00 97.19 86 VAL A C 1
ATOM 663 O O . VAL A 1 86 ? -7.682 -10.762 0.825 1.00 97.19 86 VAL A O 1
ATOM 666 N N . GLY A 1 87 ? -5.901 -11.599 -0.259 1.00 95.75 87 GLY A N 1
ATOM 667 C CA . GLY A 1 87 ? -6.449 -12.954 -0.407 1.00 95.75 87 GLY A CA 1
ATOM 668 C C . GLY A 1 87 ? -6.379 -13.846 0.840 1.00 95.75 87 GLY A C 1
ATOM 669 O O . GLY A 1 87 ? -6.961 -14.924 0.826 1.00 95.75 87 GLY A O 1
ATOM 670 N N . ALA A 1 88 ? -5.657 -13.437 1.890 1.00 96.50 88 ALA A N 1
ATOM 671 C CA . ALA A 1 88 ? -5.477 -14.239 3.104 1.00 96.50 88 ALA A CA 1
ATOM 672 C C . ALA A 1 88 ? -5.455 -13.384 4.382 1.00 96.50 88 ALA A C 1
ATOM 674 O O . ALA A 1 88 ? -6.461 -13.291 5.077 1.00 96.50 88 ALA A O 1
ATOM 675 N N . VAL A 1 89 ? -4.317 -12.755 4.700 1.00 96.69 89 VAL A N 1
ATOM 676 C CA . VAL A 1 89 ? -4.110 -12.024 5.961 1.00 96.69 89 VAL A CA 1
ATOM 677 C C . VAL A 1 89 ? -3.561 -10.632 5.680 1.00 96.69 89 VAL A C 1
ATOM 679 O O . VAL A 1 89 ? -2.585 -10.480 4.947 1.00 96.69 89 VAL A O 1
ATOM 682 N N . MET A 1 90 ? -4.165 -9.624 6.306 1.00 96.69 90 MET A N 1
ATOM 683 C CA . MET A 1 90 ? -3.640 -8.264 6.385 1.00 96.69 90 MET A CA 1
ATOM 684 C C . MET A 1 90 ? -3.257 -7.976 7.837 1.00 96.69 90 MET A C 1
ATOM 686 O O . MET A 1 90 ? -4.061 -8.184 8.740 1.00 96.69 90 MET A O 1
ATOM 690 N N . ASN A 1 91 ? -2.035 -7.495 8.056 1.00 95.69 91 ASN A N 1
ATOM 691 C CA . ASN A 1 91 ? -1.562 -7.025 9.355 1.00 95.69 91 ASN A CA 1
ATOM 692 C C . ASN A 1 91 ? -1.036 -5.592 9.207 1.00 95.69 91 ASN A C 1
ATOM 694 O O . ASN A 1 91 ? -0.470 -5.235 8.174 1.00 95.69 91 ASN A O 1
ATOM 698 N N . THR A 1 92 ? -1.217 -4.759 10.225 1.00 96.06 92 THR A N 1
ATOM 699 C CA . THR A 1 92 ? -0.725 -3.378 10.249 1.00 96.06 92 THR A CA 1
ATOM 700 C C . THR A 1 92 ? -0.276 -3.056 11.665 1.00 96.06 92 THR A C 1
ATOM 702 O O . THR A 1 92 ? -1.092 -2.802 12.545 1.00 96.06 92 THR A O 1
ATOM 705 N N . ALA A 1 93 ? 1.038 -3.097 11.882 1.00 94.62 93 ALA A N 1
ATOM 706 C CA . ALA A 1 93 ? 1.661 -2.742 13.149 1.00 94.62 93 ALA A CA 1
ATOM 707 C C . ALA A 1 93 ? 2.186 -1.302 13.078 1.00 94.62 93 ALA A C 1
ATOM 709 O O . ALA A 1 93 ? 2.906 -0.946 12.145 1.00 94.62 93 ALA A O 1
ATOM 710 N N . VAL A 1 94 ? 1.840 -0.487 14.073 1.00 96.06 94 VAL A N 1
ATOM 711 C CA . VAL A 1 94 ? 2.280 0.908 14.204 1.00 96.06 94 VAL A CA 1
ATOM 712 C C . VAL A 1 94 ? 2.874 1.082 15.598 1.00 96.06 94 VAL A C 1
ATOM 714 O O . VAL A 1 94 ? 2.233 0.731 16.583 1.00 96.06 94 VAL A O 1
ATOM 717 N N . LEU A 1 95 ? 4.106 1.595 15.682 1.00 94.06 95 LEU A N 1
ATOM 718 C CA . LEU A 1 95 ? 4.821 1.776 16.957 1.00 94.06 95 LEU A CA 1
ATOM 719 C C . LEU A 1 95 ? 4.447 3.073 17.689 1.00 94.06 95 LEU A C 1
ATOM 721 O O . LEU A 1 95 ? 4.588 3.155 18.904 1.00 94.06 95 LEU A O 1
ATOM 725 N N . GLY A 1 96 ? 4.030 4.093 16.936 1.00 93.81 96 GLY A N 1
ATOM 726 C CA . GLY A 1 96 ? 3.613 5.393 17.457 1.00 93.81 96 GLY A CA 1
ATOM 727 C C . GLY A 1 96 ? 2.093 5.519 17.487 1.00 93.81 96 GLY A C 1
ATOM 728 O O . GLY A 1 96 ? 1.409 4.834 18.237 1.00 93.81 96 GLY A O 1
ATOM 729 N N . MET A 1 97 ? 1.564 6.408 16.651 1.00 93.38 97 MET A N 1
ATOM 730 C CA . MET A 1 97 ? 0.138 6.726 16.583 1.00 93.38 97 MET A CA 1
ATOM 731 C C . MET A 1 97 ? -0.440 6.353 15.219 1.00 93.38 97 MET A C 1
ATOM 733 O O . MET A 1 97 ? 0.180 6.612 14.189 1.00 93.38 97 MET A O 1
ATOM 737 N N . ALA A 1 98 ? -1.655 5.806 15.219 1.00 96.44 98 ALA A N 1
ATOM 738 C CA . ALA A 1 98 ? -2.488 5.670 14.033 1.00 96.44 98 ALA A CA 1
ATOM 739 C C . ALA A 1 98 ? -3.660 6.655 14.141 1.00 96.44 98 ALA A C 1
ATOM 741 O O . ALA A 1 98 ? -4.385 6.656 15.135 1.00 96.44 98 ALA A O 1
ATOM 742 N N . MET A 1 99 ? -3.826 7.501 13.127 1.00 94.88 99 MET A N 1
ATOM 743 C CA . MET A 1 99 ? -4.934 8.445 12.989 1.00 94.88 99 MET A CA 1
ATOM 744 C C . MET A 1 99 ? -5.635 8.169 11.662 1.00 94.88 99 MET A C 1
ATOM 746 O O . MET A 1 99 ? -4.975 7.897 10.661 1.00 94.88 99 MET A O 1
ATOM 750 N N . GLU A 1 100 ? -6.961 8.242 11.656 1.00 96.00 100 GLU A N 1
ATOM 751 C CA . GLU A 1 100 ? -7.774 8.040 10.461 1.00 96.00 100 GLU A CA 1
ATOM 752 C C . GLU A 1 100 ? -8.922 9.048 10.471 1.00 96.00 100 GLU A C 1
ATOM 754 O O . GLU A 1 100 ? -9.728 9.072 11.402 1.00 96.00 100 GLU A O 1
ATOM 759 N N . GLU A 1 101 ? -8.988 9.878 9.435 1.00 95.69 101 GLU A N 1
ATOM 760 C CA . GLU A 1 101 ? -10.047 10.860 9.233 1.00 95.69 101 GLU A CA 1
ATOM 761 C C . GLU A 1 101 ? -10.828 10.494 7.970 1.00 95.69 101 GLU A C 1
ATOM 763 O O . GLU A 1 101 ? -10.246 10.208 6.922 1.00 95.69 101 GLU A O 1
ATOM 768 N N . VAL A 1 102 ? -12.158 10.485 8.070 1.00 96.69 102 VAL A N 1
ATOM 769 C CA . VAL A 1 102 ? -13.055 10.141 6.965 1.00 96.69 102 VAL A CA 1
ATOM 770 C C . VAL A 1 102 ? -14.104 11.239 6.847 1.00 96.69 102 VAL A C 1
ATOM 772 O O . VAL A 1 102 ? -15.025 11.307 7.652 1.00 96.69 102 VAL A O 1
ATOM 775 N N . GLY A 1 103 ? -13.984 12.087 5.822 1.00 95.38 103 GLY A N 1
ATOM 776 C CA . GLY A 1 103 ? -14.935 13.182 5.565 1.00 95.38 103 GLY A CA 1
ATOM 777 C C . GLY A 1 103 ? -16.309 12.737 5.033 1.00 95.38 103 GLY A C 1
ATOM 778 O O . GLY A 1 103 ? -17.180 13.571 4.808 1.00 95.38 103 GLY A O 1
ATOM 779 N N . GLY A 1 104 ? -16.496 11.435 4.800 1.00 95.62 104 GLY A N 1
ATOM 780 C CA . GLY A 1 104 ? -17.746 10.821 4.349 1.00 95.62 104 GLY A CA 1
ATOM 781 C C . GLY A 1 104 ? -18.198 9.691 5.278 1.00 95.62 104 GLY A C 1
ATOM 782 O O . GLY A 1 104 ? -18.055 9.764 6.493 1.00 95.62 104 GLY A O 1
ATOM 783 N N . MET A 1 105 ? -18.733 8.609 4.709 1.00 95.12 105 MET A N 1
ATOM 784 C CA . MET A 1 105 ? -19.133 7.428 5.480 1.00 95.12 105 MET A CA 1
ATOM 785 C C . MET A 1 105 ? -17.960 6.457 5.671 1.00 95.12 105 MET A C 1
ATOM 787 O O . MET A 1 105 ? -17.382 5.988 4.693 1.00 95.12 105 MET A O 1
ATOM 791 N N . LYS A 1 106 ? -17.697 6.055 6.919 1.00 97.50 106 LYS A N 1
ATOM 792 C CA . LYS A 1 106 ? -16.918 4.850 7.237 1.00 97.50 106 LYS A CA 1
ATOM 793 C C . LYS A 1 106 ? -17.867 3.686 7.529 1.00 97.50 106 LYS A C 1
ATOM 795 O O . LYS A 1 106 ? -18.733 3.801 8.392 1.00 97.50 106 LYS A O 1
ATOM 800 N N . LYS A 1 107 ? -17.697 2.558 6.832 1.00 96.31 107 LYS A N 1
ATOM 801 C CA . LYS A 1 107 ? -18.456 1.319 7.065 1.00 96.31 107 LYS A CA 1
ATOM 802 C C . LYS A 1 107 ? -17.499 0.138 7.206 1.00 96.31 107 LYS A C 1
ATOM 804 O O . LYS A 1 107 ? -16.813 -0.210 6.251 1.00 96.31 107 LYS A O 1
ATOM 809 N N . THR A 1 108 ? -17.518 -0.509 8.366 1.00 96.81 108 THR A N 1
ATOM 810 C CA . THR A 1 108 ? -16.784 -1.756 8.619 1.00 96.81 108 THR A CA 1
ATOM 811 C C . THR A 1 108 ? -17.774 -2.917 8.629 1.00 96.81 108 THR A C 1
ATOM 813 O O . THR A 1 108 ? -18.800 -2.847 9.301 1.00 96.81 108 THR A O 1
ATOM 816 N N . MET A 1 109 ? -17.488 -3.979 7.877 1.00 96.06 109 MET A N 1
ATOM 817 C CA . MET A 1 109 ? -18.253 -5.230 7.889 1.00 96.06 109 MET A CA 1
ATOM 818 C C . MET A 1 109 ? -17.273 -6.369 8.149 1.00 96.06 109 MET A C 1
ATO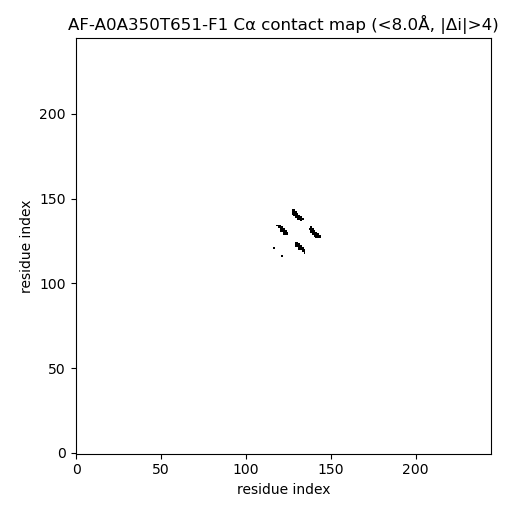M 820 O O . MET A 1 109 ? -16.260 -6.467 7.461 1.00 96.06 109 MET A O 1
ATOM 824 N N . VAL A 1 110 ? -17.564 -7.205 9.142 1.00 97.12 110 VAL A N 1
ATOM 825 C CA . VAL A 1 110 ? -16.703 -8.315 9.567 1.00 97.12 110 VAL A CA 1
ATOM 826 C C . VAL A 1 110 ? -17.540 -9.589 9.570 1.00 97.12 110 VAL A C 1
ATOM 828 O O . VAL A 1 110 ? -18.671 -9.573 10.045 1.00 97.12 110 VAL A O 1
ATOM 831 N N . GLY A 1 111 ? -17.017 -10.671 8.986 1.00 96.56 111 GLY A N 1
ATOM 832 C CA . GLY A 1 111 ? -17.756 -11.934 8.840 1.00 96.56 111 GLY A CA 1
ATOM 833 C C . GLY A 1 111 ? -17.787 -12.812 10.097 1.00 96.56 111 GLY A C 1
ATOM 834 O O . GLY A 1 111 ? -18.633 -13.696 10.191 1.00 96.56 111 GLY A O 1
ATOM 835 N N . SER A 1 112 ? -16.880 -12.559 11.044 1.00 96.31 112 SER A N 1
ATOM 836 C CA . SER A 1 112 ? -16.713 -13.311 12.295 1.00 96.31 112 SER A CA 1
ATOM 837 C C . SER A 1 112 ? -16.615 -12.331 13.482 1.00 96.31 112 SER A C 1
ATOM 839 O O . SER A 1 112 ? -17.398 -11.387 13.553 1.00 96.31 112 SER A O 1
ATOM 841 N N . ALA A 1 113 ? -15.675 -12.519 14.415 1.00 96.50 113 ALA A N 1
ATOM 842 C CA . ALA A 1 113 ? -15.468 -11.605 15.541 1.00 96.50 113 ALA A CA 1
ATOM 843 C C . ALA A 1 113 ? -14.880 -10.249 15.105 1.00 96.50 113 ALA A C 1
ATOM 845 O O . ALA A 1 113 ? -14.028 -10.192 14.217 1.00 96.50 113 ALA A O 1
ATOM 846 N N . PHE A 1 114 ? -15.309 -9.170 15.765 1.00 97.44 114 PHE A N 1
ATOM 847 C CA . PHE A 1 114 ? -14.731 -7.831 15.638 1.00 97.44 114 PHE A CA 1
ATOM 848 C C . PHE A 1 114 ? -14.279 -7.345 17.017 1.00 97.44 114 PHE A C 1
ATOM 850 O O . PHE A 1 114 ? -15.033 -6.702 17.748 1.00 97.44 114 PHE A O 1
ATOM 857 N N . ASP A 1 115 ? -13.047 -7.697 17.372 1.00 96.12 115 ASP A N 1
ATOM 858 C CA . ASP A 1 115 ? -12.481 -7.415 18.686 1.00 96.12 115 ASP A CA 1
ATOM 859 C C . ASP A 1 115 ? -11.805 -6.037 18.717 1.00 96.12 115 ASP A C 1
ATOM 861 O O . ASP A 1 115 ? -10.953 -5.720 17.885 1.00 96.12 115 ASP A O 1
ATOM 865 N N . ILE A 1 116 ? -12.160 -5.223 19.714 1.00 95.62 116 ILE A N 1
ATOM 866 C CA . ILE A 1 116 ? -11.503 -3.947 20.015 1.00 95.62 116 ILE A CA 1
ATOM 867 C C . ILE A 1 116 ? -10.975 -4.018 21.445 1.00 95.62 116 ILE A C 1
ATOM 869 O O . ILE A 1 116 ? -11.742 -4.186 22.390 1.00 95.62 116 ILE A O 1
ATOM 873 N N . SER A 1 117 ? -9.664 -3.849 21.605 1.00 95.25 117 SER A N 1
ATOM 874 C CA . SER A 1 117 ? -8.993 -3.791 22.904 1.00 95.25 117 SER A CA 1
ATOM 875 C C . SER A 1 117 ? -8.074 -2.573 22.960 1.00 95.25 117 SER A C 1
ATOM 877 O O . SER A 1 117 ? -7.398 -2.254 21.983 1.00 95.25 117 SER A O 1
ATOM 879 N N . ALA A 1 118 ? -8.059 -1.884 24.100 1.00 95.88 118 ALA A N 1
ATOM 880 C CA . ALA A 1 118 ? -7.217 -0.721 24.354 1.00 95.88 118 ALA A CA 1
ATOM 881 C C . ALA A 1 118 ? -6.714 -0.748 25.803 1.00 95.88 118 ALA A C 1
ATOM 883 O O . ALA A 1 118 ? -7.451 -1.128 26.709 1.00 95.88 118 ALA A O 1
ATOM 884 N N . GLY A 1 119 ? -5.468 -0.321 26.028 1.00 95.88 119 GLY A N 1
ATOM 885 C CA . GLY A 1 119 ? -4.833 -0.399 27.351 1.00 95.88 119 GLY A CA 1
ATOM 886 C C . GLY A 1 119 ? -5.319 0.630 28.382 1.00 95.88 119 GLY A C 1
ATOM 887 O O . GLY A 1 119 ? -5.118 0.423 29.575 1.00 95.88 119 GLY A O 1
ATOM 888 N N . GLU A 1 120 ? -5.951 1.725 27.944 1.00 96.69 120 GLU A N 1
ATOM 889 C CA . GLU A 1 120 ? -6.338 2.842 28.822 1.00 96.69 120 GLU A CA 1
ATOM 890 C C . GLU A 1 120 ? -7.849 3.116 28.793 1.00 96.69 120 GLU A C 1
ATOM 892 O O . GLU A 1 120 ? -8.521 3.044 29.825 1.00 96.69 120 GLU A O 1
ATOM 897 N N . SER A 1 121 ? -8.395 3.417 27.609 1.00 96.81 121 SER A N 1
ATOM 898 C CA . SER A 1 121 ? -9.833 3.607 27.415 1.00 96.81 121 SER A CA 1
ATOM 899 C C . SER A 1 121 ? -10.269 3.349 25.973 1.00 96.81 121 SER A C 1
ATOM 901 O O . SER A 1 121 ? -9.473 3.460 25.040 1.00 96.81 121 SER A O 1
ATOM 903 N N . ILE A 1 122 ? -11.555 3.044 25.798 1.00 98.06 122 ILE A N 1
ATOM 904 C CA . ILE A 1 122 ? -12.252 3.049 24.506 1.00 98.06 122 ILE A CA 1
ATOM 905 C C . ILE A 1 122 ? -13.353 4.102 24.614 1.00 98.06 122 ILE A C 1
ATOM 907 O O . ILE A 1 122 ? -14.160 4.041 25.540 1.00 98.06 122 ILE A O 1
ATOM 911 N N . THR A 1 123 ? -13.398 5.069 23.694 1.00 96.38 123 THR A N 1
ATOM 912 C CA . THR A 1 123 ? -14.451 6.096 23.657 1.00 96.38 123 THR A CA 1
ATOM 913 C C . THR A 1 123 ? -15.091 6.169 22.278 1.00 96.38 123 THR A C 1
ATOM 915 O O . THR A 1 123 ? -14.406 6.344 21.276 1.00 96.38 123 THR A O 1
ATOM 918 N N . LEU A 1 124 ? -16.419 6.082 22.251 1.00 96.00 124 LEU A N 1
ATOM 919 C CA . LEU A 1 124 ? -17.270 6.337 21.094 1.00 96.00 124 LEU A CA 1
ATOM 920 C C . LEU A 1 124 ? -18.049 7.621 21.388 1.00 96.00 124 LEU A C 1
ATOM 922 O O . LEU A 1 124 ? -18.804 7.654 22.356 1.00 96.00 124 LEU A O 1
ATOM 926 N N . ALA A 1 125 ? -17.860 8.678 20.600 1.00 95.00 125 ALA A N 1
ATOM 927 C CA . ALA A 1 125 ? -18.490 9.979 20.835 1.00 95.00 125 ALA A CA 1
ATOM 928 C C . ALA A 1 125 ? -19.201 10.494 19.577 1.00 95.00 125 ALA A C 1
ATOM 930 O O . ALA A 1 125 ? -18.689 10.366 18.468 1.00 95.00 125 ALA A O 1
ATOM 931 N N . CYS A 1 126 ? -20.377 11.093 19.762 1.00 93.75 126 CYS A N 1
ATOM 932 C CA . CYS A 1 126 ? -21.175 11.712 18.710 1.00 93.75 126 CYS A CA 1
ATOM 933 C C . CYS A 1 126 ? -21.929 12.921 19.286 1.00 93.75 126 CYS A C 1
ATOM 935 O O . CYS A 1 126 ? -22.951 12.776 19.963 1.00 93.75 126 CYS A O 1
ATOM 937 N N . GLY A 1 127 ? -21.417 14.129 19.032 1.00 94.44 127 GLY A N 1
ATOM 938 C CA . GLY A 1 127 ? -21.985 15.368 19.569 1.00 94.44 127 GLY A CA 1
ATOM 939 C C . GLY A 1 127 ? -22.030 15.363 21.101 1.00 94.44 127 GLY A C 1
ATOM 940 O O . GLY A 1 127 ? -20.996 15.279 21.754 1.00 94.44 127 GLY A O 1
ATOM 941 N N . GLN A 1 128 ? -23.236 15.443 21.670 1.00 94.00 128 GLN A N 1
ATOM 942 C CA . GLN A 1 128 ? -23.465 15.408 23.123 1.00 94.00 128 GLN A CA 1
ATOM 943 C C . GLN A 1 128 ? -23.524 13.987 23.717 1.00 94.00 128 GLN A C 1
ATOM 945 O O . GLN A 1 128 ? -23.610 13.846 24.936 1.00 94.00 128 GLN A O 1
ATOM 950 N N . SER A 1 129 ? -23.496 12.940 22.886 1.00 96.69 129 SER A N 1
ATOM 951 C CA . SER A 1 129 ? -23.576 11.546 23.340 1.00 96.69 129 SER A CA 1
ATOM 952 C C . SER A 1 129 ? -22.204 10.877 23.340 1.00 96.69 129 SER A C 1
ATOM 954 O O . SER A 1 129 ? -21.414 11.074 22.414 1.00 96.69 129 SER A O 1
ATOM 956 N N . ALA A 1 130 ? -21.918 10.061 24.355 1.00 96.44 130 ALA A N 1
ATOM 957 C CA . ALA A 1 130 ? -20.672 9.308 24.448 1.00 96.44 130 ALA A CA 1
ATOM 958 C C . ALA A 1 130 ? -20.824 7.990 25.220 1.00 96.44 130 ALA A C 1
ATOM 960 O O . ALA A 1 130 ? -21.510 7.924 26.239 1.00 96.44 130 ALA A O 1
ATOM 961 N N . ILE A 1 131 ? -20.101 6.965 24.773 1.00 97.31 131 ILE A N 1
ATOM 962 C CA . ILE A 1 131 ? -19.856 5.717 25.498 1.00 97.31 131 ILE A CA 1
ATOM 963 C C . ILE A 1 131 ? -18.353 5.645 25.771 1.00 97.31 131 ILE A C 1
ATOM 965 O O . ILE A 1 131 ? -17.557 5.702 24.836 1.00 97.31 131 ILE A O 1
ATOM 969 N N . THR A 1 132 ? -17.957 5.519 27.037 1.00 96.69 132 THR A N 1
ATOM 970 C CA . THR A 1 132 ? -16.557 5.360 27.457 1.00 96.69 132 THR A CA 1
ATOM 971 C C . THR A 1 132 ? -16.403 4.108 28.312 1.00 96.69 132 THR A C 1
ATOM 973 O O . THR A 1 132 ? -17.156 3.914 29.266 1.00 96.69 132 THR A O 1
ATOM 976 N N . LEU A 1 133 ? -15.397 3.295 27.997 1.00 97.69 133 LEU A N 1
ATOM 977 C CA . LEU A 1 133 ? -14.903 2.195 28.818 1.00 97.69 133 LEU A CA 1
ATOM 978 C C . LEU A 1 133 ? -13.527 2.598 29.356 1.00 97.69 133 LEU A C 1
ATOM 980 O O . LEU A 1 133 ? -12.668 3.012 28.579 1.00 97.69 133 LEU A O 1
ATOM 984 N N . GLU A 1 134 ? -13.317 2.484 30.664 1.00 97.06 134 GLU A N 1
ATOM 985 C CA . GLU A 1 134 ? -12.058 2.804 31.352 1.00 97.06 134 GLU A CA 1
ATOM 986 C C . GLU A 1 134 ? -11.375 1.521 31.854 1.00 97.06 134 GLU A C 1
ATOM 988 O O . GLU A 1 134 ? -12.055 0.589 32.289 1.00 97.06 134 GLU A O 1
ATOM 993 N N . LYS A 1 135 ? -10.034 1.489 31.906 1.00 97.38 135 LYS A N 1
ATOM 994 C CA . LYS A 1 135 ? -9.254 0.353 32.456 1.00 97.38 135 LYS A CA 1
ATOM 995 C C . LYS A 1 135 ? -9.605 -0.051 33.899 1.00 97.38 135 LYS A C 1
ATOM 997 O O . LYS A 1 135 ? -9.236 -1.130 34.347 1.00 97.38 135 LYS A O 1
ATOM 1002 N N . SER A 1 136 ? -10.306 0.814 34.631 1.00 95.88 136 SER A N 1
ATOM 1003 C CA . SER A 1 136 ? -10.849 0.564 35.973 1.00 95.88 136 SER A CA 1
ATOM 1004 C C . SER A 1 136 ? -12.065 -0.377 35.988 1.00 95.88 136 SER A C 1
ATOM 1006 O O . SER A 1 136 ? -12.563 -0.702 37.062 1.00 95.88 136 SER A O 1
ATOM 1008 N N . GLY A 1 137 ? -12.585 -0.771 34.818 1.00 93.50 137 GLY A N 1
ATOM 1009 C CA . GLY A 1 137 ? -13.854 -1.491 34.672 1.00 93.50 137 GLY A CA 1
ATOM 1010 C C . GLY A 1 137 ? -15.084 -0.575 34.677 1.00 93.50 137 GLY A C 1
ATOM 1011 O O . GLY A 1 137 ? -16.209 -1.048 34.521 1.00 93.50 137 GLY A O 1
ATOM 1012 N N . LYS A 1 138 ? -14.897 0.742 34.828 1.00 94.56 138 LYS A N 1
ATOM 1013 C CA . LYS A 1 138 ? -15.978 1.728 34.763 1.00 94.56 138 LYS A CA 1
ATOM 1014 C C . LYS A 1 138 ? -16.457 1.904 33.322 1.00 94.56 138 LYS A C 1
ATOM 1016 O O . LYS A 1 138 ? -15.686 2.262 32.433 1.00 94.56 138 LYS A O 1
ATOM 1021 N N . ILE A 1 139 ? -17.757 1.701 33.124 1.00 95.94 139 ILE A N 1
ATOM 1022 C CA . ILE A 1 139 ? -18.471 1.993 31.879 1.00 95.94 139 ILE A CA 1
ATOM 1023 C C . ILE A 1 139 ? -19.317 3.243 32.114 1.00 95.94 139 ILE A C 1
ATOM 1025 O O . ILE A 1 139 ? -20.035 3.342 33.109 1.00 95.94 139 ILE A O 1
ATOM 1029 N N . ARG A 1 140 ? -19.231 4.210 31.201 1.00 94.19 140 ARG A N 1
ATOM 1030 C CA . ARG A 1 140 ? -19.974 5.470 31.253 1.00 94.19 140 ARG A CA 1
ATOM 1031 C C . ARG A 1 140 ? -20.729 5.664 29.945 1.00 94.19 140 ARG A C 1
ATOM 1033 O O . ARG A 1 140 ? -20.108 5.765 28.892 1.00 94.19 140 ARG A O 1
ATOM 1040 N N . ILE A 1 141 ? -22.051 5.761 30.033 1.00 96.00 141 ILE A N 1
ATOM 1041 C CA . ILE A 1 141 ? -22.948 6.085 28.919 1.00 96.00 141 ILE A CA 1
ATOM 1042 C C . ILE A 1 141 ? -23.544 7.461 29.217 1.00 96.00 141 ILE A C 1
ATOM 1044 O O . ILE A 1 141 ? -24.085 7.676 30.300 1.00 96.00 141 ILE A O 1
ATOM 1048 N N . VAL A 1 142 ? -23.402 8.402 28.286 1.00 94.75 142 VAL A N 1
ATOM 1049 C CA . VAL A 1 142 ? -23.915 9.773 28.386 1.00 94.75 142 VAL A CA 1
ATOM 1050 C C . VAL A 1 142 ? -24.708 10.096 27.129 1.00 94.75 142 VAL A C 1
ATOM 1052 O O . VAL A 1 142 ? -24.247 9.835 26.020 1.00 94.75 142 VAL A O 1
ATOM 1055 N N . GLY A 1 143 ? -25.876 10.699 27.314 1.00 95.19 143 GLY A N 1
ATOM 1056 C CA . GLY A 1 143 ? -26.742 11.226 26.268 1.00 95.19 143 GLY A CA 1
ATOM 1057 C C . GLY A 1 143 ? -27.891 12.007 26.907 1.00 95.19 143 GLY A C 1
ATOM 1058 O O . GLY A 1 143 ? -28.099 11.928 28.118 1.00 95.19 143 GLY A O 1
ATOM 1059 N N . THR A 1 144 ? -28.639 12.764 26.108 1.00 96.56 144 THR A N 1
ATOM 1060 C CA . THR A 1 144 ? -29.854 13.468 26.564 1.00 96.56 144 THR A CA 1
ATOM 1061 C C . THR A 1 144 ? -31.022 12.512 26.821 1.00 96.56 144 THR A C 1
ATOM 1063 O O . THR A 1 144 ? -31.932 12.819 27.586 1.00 96.56 144 THR A O 1
ATOM 1066 N N . THR A 1 145 ? -31.007 11.345 26.181 1.00 93.62 145 THR A N 1
ATOM 1067 C CA . THR A 1 145 ? -31.962 10.246 26.347 1.00 93.62 145 THR A CA 1
ATOM 1068 C C . THR A 1 145 ? -31.209 8.941 26.095 1.00 93.62 145 THR A C 1
ATOM 1070 O O . THR A 1 145 ? -30.299 8.908 25.266 1.00 93.62 145 THR A O 1
ATOM 1073 N N . VAL A 1 146 ? -31.538 7.885 26.841 1.00 93.25 146 VAL A N 1
ATOM 1074 C CA . VAL A 1 146 ? -30.921 6.558 26.707 1.00 93.25 146 VAL A CA 1
ATOM 1075 C C . VAL A 1 146 ? -32.038 5.526 26.620 1.00 93.25 146 VAL A C 1
ATOM 1077 O O . VAL A 1 146 ? -32.553 5.068 27.639 1.00 93.25 146 VAL A O 1
ATOM 1080 N N . ASP A 1 147 ? -32.418 5.178 25.395 1.00 90.94 147 ASP A N 1
ATOM 1081 C CA . ASP A 1 147 ? -33.414 4.145 25.129 1.00 90.94 147 ASP A CA 1
ATOM 1082 C C . ASP A 1 147 ? -32.756 2.761 25.130 1.00 90.94 147 ASP A C 1
ATOM 1084 O O . ASP A 1 147 ? -31.839 2.488 24.354 1.00 90.94 147 ASP A O 1
ATOM 1088 N N . ILE A 1 148 ? -33.237 1.869 25.998 1.00 90.75 148 ILE A N 1
ATOM 1089 C CA . ILE A 1 148 ? -32.802 0.470 26.064 1.00 90.75 148 ILE A CA 1
ATOM 1090 C C . ILE A 1 148 ? -34.013 -0.397 25.736 1.00 90.75 148 ILE A C 1
ATOM 1092 O O . ILE A 1 148 ? -34.986 -0.425 26.487 1.00 90.75 148 ILE A O 1
ATOM 1096 N N . GLN 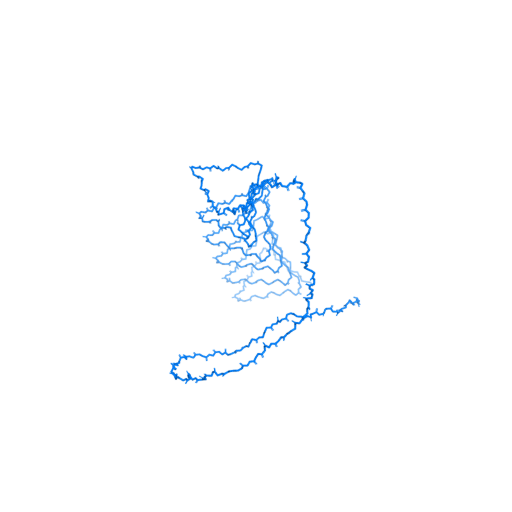A 1 149 ? -33.960 -1.089 24.599 1.00 88.75 149 GLN A N 1
ATOM 1097 C CA . GLN A 1 149 ? -35.060 -1.901 24.081 1.00 88.75 149 GLN A CA 1
ATOM 1098 C C . GLN A 1 149 ? -34.580 -3.314 23.744 1.00 88.75 149 GLN A C 1
ATOM 1100 O O . GLN A 1 149 ? -33.480 -3.509 23.231 1.00 88.75 149 GLN A O 1
ATOM 1105 N N . GLY A 1 150 ? -35.429 -4.302 24.014 1.00 88.12 150 GLY A N 1
ATOM 1106 C CA . GLY A 1 150 ? -35.196 -5.708 23.700 1.00 88.12 150 GLY A CA 1
ATOM 1107 C C . GLY A 1 150 ? -36.297 -6.584 24.291 1.00 88.12 150 GLY A C 1
ATOM 1108 O O . GLY A 1 150 ? -36.992 -6.170 25.216 1.00 88.12 150 GLY A O 1
ATOM 1109 N N . THR A 1 151 ? -36.450 -7.807 23.779 1.00 93.56 151 THR A N 1
ATOM 1110 C CA . THR A 1 151 ? -37.437 -8.783 24.285 1.00 93.56 151 THR A CA 1
ATOM 1111 C C . THR A 1 151 ? -37.188 -9.164 25.751 1.00 93.56 151 THR A C 1
ATOM 1113 O O . THR A 1 151 ? -38.112 -9.542 26.464 1.00 93.56 151 THR A O 1
ATOM 1116 N N . GLN A 1 152 ? -35.938 -9.052 26.206 1.00 89.25 152 GLN A N 1
ATOM 1117 C CA . GLN A 1 152 ? -35.525 -9.231 27.592 1.00 89.25 152 GLN A CA 1
ATOM 1118 C C . GLN A 1 152 ? -34.393 -8.244 27.906 1.00 89.25 152 GLN A C 1
ATOM 1120 O O . GLN A 1 152 ? -33.470 -8.090 27.107 1.00 89.25 152 GLN A O 1
ATOM 1125 N N . ILE A 1 153 ? -34.444 -7.607 29.078 1.00 87.94 153 ILE A N 1
ATOM 1126 C CA . ILE A 1 153 ? -33.365 -6.769 29.614 1.00 87.94 153 ILE A CA 1
ATOM 1127 C C . ILE A 1 153 ? -32.927 -7.394 30.938 1.00 87.94 153 ILE A C 1
ATOM 1129 O O . ILE A 1 153 ? -33.683 -7.404 31.907 1.00 87.94 153 ILE A O 1
ATOM 1133 N N . ASN A 1 154 ? -31.706 -7.926 30.978 1.00 83.81 154 ASN A N 1
ATOM 1134 C CA . ASN A 1 154 ? -31.149 -8.567 32.167 1.00 83.81 154 ASN A CA 1
ATOM 1135 C C . ASN A 1 154 ? -30.277 -7.563 32.932 1.00 83.81 154 ASN A C 1
ATOM 1137 O O . ASN A 1 154 ? -29.172 -7.242 32.498 1.00 83.81 154 ASN A O 1
ATOM 1141 N N . HIS A 1 155 ? -30.766 -7.074 34.073 1.00 80.00 155 HIS A N 1
ATOM 1142 C CA . HIS A 1 155 ? -29.990 -6.226 34.981 1.00 80.00 155 HIS A CA 1
ATOM 1143 C C . HIS A 1 155 ? -29.357 -7.050 36.113 1.00 80.00 155 HIS A C 1
ATOM 1145 O O . HIS A 1 155 ? -30.047 -7.672 36.916 1.00 80.00 155 HIS A O 1
ATOM 1151 N N . GLY A 1 156 ? -28.026 -7.062 36.188 1.00 71.38 156 GLY A N 1
ATOM 1152 C CA . GLY A 1 156 ? -27.310 -7.655 37.315 1.00 71.38 156 GLY A CA 1
ATOM 1153 C C . GLY A 1 156 ? -27.182 -6.647 38.453 1.00 71.38 156 GLY A C 1
ATOM 1154 O O . GLY A 1 156 ? -26.417 -5.691 38.330 1.00 71.38 156 GLY A O 1
ATOM 1155 N N . GLN A 1 157 ? -27.880 -6.859 39.572 1.00 60.53 157 GLN A N 1
ATOM 1156 C CA . GLN A 1 157 ? -27.579 -6.135 40.810 1.00 60.53 157 GLN A CA 1
ATOM 1157 C C . GLN A 1 157 ? -26.247 -6.635 41.385 1.00 60.53 157 GLN A C 1
ATOM 1159 O O . GLN A 1 157 ? -26.202 -7.553 42.202 1.00 60.53 157 GLN A O 1
ATOM 1164 N N . GLY A 1 158 ? -25.148 -6.004 40.964 1.00 61.22 158 GLY A N 1
ATOM 1165 C CA . GLY A 1 158 ? -23.926 -5.990 41.763 1.00 61.22 158 GLY A CA 1
ATOM 1166 C C . GLY A 1 158 ? -24.223 -5.369 43.131 1.00 61.22 158 GLY A C 1
ATOM 1167 O O . GLY A 1 158 ? -25.078 -4.488 43.229 1.00 61.22 158 GLY A O 1
ATOM 1168 N N . ALA A 1 159 ? -23.552 -5.849 44.181 1.00 53.25 159 ALA A N 1
ATOM 1169 C CA . ALA A 1 159 ? -23.839 -5.459 45.559 1.00 53.25 159 ALA A CA 1
ATOM 1170 C C . ALA A 1 159 ? -23.808 -3.931 45.736 1.00 53.25 159 ALA A C 1
ATOM 1172 O O . ALA A 1 159 ? -22.742 -3.312 45.763 1.00 53.25 159 ALA A O 1
ATOM 1173 N N . VAL A 1 160 ? -24.989 -3.323 45.869 1.00 55.44 160 VAL A N 1
ATOM 1174 C CA . VAL A 1 160 ? -25.102 -1.917 46.249 1.00 55.44 160 VAL A CA 1
ATOM 1175 C C . VAL A 1 160 ? -24.580 -1.783 47.673 1.00 55.44 160 VAL A C 1
ATOM 1177 O O . VAL A 1 160 ? -25.083 -2.434 48.587 1.00 55.44 160 VAL A O 1
ATOM 1180 N N . SER A 1 161 ? -23.539 -0.968 47.855 1.00 54.03 161 SER A N 1
ATOM 1181 C CA . SER A 1 161 ? -23.011 -0.659 49.183 1.00 54.03 161 SER A CA 1
ATOM 1182 C C . SER A 1 161 ? -24.144 -0.069 50.017 1.00 54.03 161 SER A C 1
ATOM 1184 O O . SER A 1 161 ? -24.630 1.024 49.712 1.00 54.03 161 SER A O 1
ATOM 1186 N N . ALA A 1 162 ? -24.609 -0.815 51.021 1.00 56.34 162 ALA A N 1
ATOM 1187 C CA . ALA A 1 162 ? -25.679 -0.351 51.886 1.00 56.34 162 ALA A CA 1
ATOM 1188 C C . ALA A 1 162 ? -25.223 0.945 52.579 1.00 56.34 162 ALA A C 1
ATOM 1190 O O . ALA A 1 162 ? -24.091 0.990 53.077 1.00 56.34 162 ALA A O 1
ATOM 1191 N N . PRO A 1 163 ? -26.054 2.004 52.614 1.00 66.56 163 PRO A N 1
ATOM 1192 C CA . PRO A 1 163 ? -25.706 3.202 53.363 1.00 66.56 163 PRO A CA 1
ATOM 1193 C C . PRO A 1 163 ? -25.435 2.814 54.826 1.00 66.56 163 PRO A C 1
ATOM 1195 O O . PRO A 1 163 ? -26.163 1.973 55.366 1.00 66.56 163 PRO A O 1
ATOM 1198 N N . PRO A 1 164 ? -24.393 3.378 55.467 1.00 74.06 164 PRO A N 1
ATOM 1199 C CA . PRO A 1 164 ? -24.045 3.016 56.834 1.00 74.06 164 PRO A CA 1
ATOM 1200 C C . PRO A 1 164 ? -25.261 3.224 57.749 1.00 74.06 164 PRO A C 1
ATOM 1202 O O . PRO A 1 164 ? -25.941 4.248 57.618 1.00 74.06 164 PRO A O 1
ATOM 1205 N N . PRO A 1 165 ? -25.570 2.266 58.644 1.00 75.25 165 PRO A N 1
ATOM 1206 C CA . PRO A 1 165 ? -26.772 2.333 59.461 1.00 75.25 165 PRO A CA 1
ATOM 1207 C C . PRO A 1 165 ? -26.767 3.612 60.299 1.00 75.25 165 PRO A C 1
ATOM 1209 O O . PRO A 1 165 ? -25.798 3.905 61.004 1.00 75.25 165 PRO A O 1
ATOM 1212 N N . LEU A 1 166 ? -27.861 4.371 60.210 1.00 70.44 166 LEU A N 1
ATOM 1213 C CA . LEU A 1 166 ? -28.062 5.563 61.027 1.00 70.44 166 LEU A CA 1
ATOM 1214 C C . LEU A 1 166 ? -27.980 5.183 62.517 1.00 70.44 166 LEU A C 1
ATOM 1216 O O . LEU A 1 166 ? -28.543 4.154 62.907 1.00 70.44 166 LEU A O 1
ATOM 1220 N N . PRO A 1 167 ? -27.310 5.990 63.361 1.00 75.56 167 PRO A N 1
ATOM 1221 C CA . PRO A 1 167 ? -27.285 5.739 64.795 1.00 75.56 167 PRO A CA 1
ATOM 1222 C C . PRO A 1 167 ? -28.718 5.774 65.355 1.00 75.56 167 PRO A C 1
ATOM 1224 O O . PRO A 1 167 ? -29.521 6.606 64.919 1.00 75.56 167 PRO A O 1
ATOM 1227 N N . PRO A 1 168 ? -29.064 4.897 66.315 1.00 73.75 168 PRO A N 1
ATOM 1228 C CA . PRO A 1 168 ? -30.414 4.839 66.857 1.00 73.75 168 PRO A CA 1
ATOM 1229 C C . PRO A 1 168 ? -30.767 6.156 67.555 1.00 73.75 168 PRO A C 1
ATOM 1231 O O . PRO A 1 168 ? -30.083 6.596 68.479 1.00 73.75 168 PRO A O 1
ATOM 1234 N N . SER A 1 169 ? -31.869 6.775 67.134 1.00 61.28 169 SER A N 1
ATOM 1235 C CA . SER A 1 169 ? -32.445 7.935 67.808 1.00 61.28 169 SER A CA 1
ATOM 1236 C C . SER A 1 169 ? -33.050 7.506 69.148 1.00 61.28 169 SER A C 1
ATOM 1238 O O . SER A 1 169 ? -34.169 6.992 69.184 1.00 61.28 169 SER A O 1
ATOM 1240 N N . SER A 1 170 ? -32.315 7.701 70.243 1.00 70.31 170 SER A N 1
ATOM 1241 C CA . SER A 1 170 ? -32.763 7.383 71.604 1.00 70.31 170 SER A CA 1
ATOM 1242 C C . SER A 1 170 ? -34.035 8.157 71.994 1.00 70.31 170 SER A C 1
ATOM 1244 O O . SER A 1 170 ? -33.990 9.387 72.064 1.00 70.31 170 SER A O 1
ATOM 1246 N N . PRO A 1 171 ? -35.155 7.485 72.321 1.00 56.84 171 PRO A N 1
ATOM 1247 C CA . PRO A 1 171 ? -36.325 8.134 72.898 1.00 56.84 171 PRO A CA 1
ATOM 1248 C C . PRO A 1 171 ? -36.188 8.173 74.429 1.00 56.84 171 PRO A C 1
ATOM 1250 O O . PRO A 1 171 ? -36.270 7.141 75.091 1.00 56.84 171 PRO A O 1
ATOM 1253 N N . GLY A 1 172 ? -35.972 9.355 75.012 1.00 44.72 172 GLY A N 1
ATOM 1254 C CA . GLY A 1 172 ? -35.768 9.466 76.461 1.00 44.72 172 GLY A CA 1
ATOM 1255 C C . GLY A 1 172 ? -35.637 10.896 76.972 1.00 44.72 172 GLY A C 1
ATOM 1256 O O . GLY A 1 172 ? -34.535 11.367 77.235 1.00 44.72 172 GLY A O 1
ATOM 1257 N N . SER A 1 173 ? -36.769 11.582 77.146 1.00 51.25 173 SER A N 1
ATOM 1258 C CA . SER A 1 173 ? -36.818 12.843 77.892 1.00 51.25 173 SER A CA 1
ATOM 1259 C C . SER A 1 173 ? -36.526 12.587 79.374 1.00 51.25 173 SER A C 1
ATOM 1261 O O . SER A 1 173 ? -37.327 11.948 80.054 1.00 51.25 173 SER A O 1
ATOM 1263 N N . LEU A 1 174 ? -35.408 13.106 79.887 1.00 41.09 174 LEU A N 1
ATOM 1264 C CA . LEU A 1 174 ? -35.098 13.127 81.323 1.00 41.09 174 LEU A CA 1
ATOM 1265 C C . LEU A 1 174 ? -35.512 14.467 81.953 1.00 41.09 174 LEU A C 1
ATOM 1267 O O . LEU A 1 174 ? -34.704 15.172 82.553 1.00 41.09 174 LEU A O 1
ATOM 1271 N N . LEU A 1 175 ? -36.796 14.817 81.823 1.00 43.22 175 LEU A N 1
ATOM 1272 C CA . LEU A 1 175 ? -37.415 15.926 82.556 1.00 43.22 175 LEU A CA 1
ATOM 1273 C C . LEU A 1 175 ? -38.102 15.409 83.831 1.00 43.22 175 LEU A C 1
ATOM 1275 O O . LEU A 1 175 ? -39.324 15.426 83.960 1.00 43.22 175 LEU A O 1
ATOM 1279 N N . SER A 1 176 ? -37.304 14.937 84.787 1.00 39.69 176 SER A N 1
ATOM 1280 C CA . SER A 1 176 ? -37.784 14.545 86.117 1.00 39.69 176 SER A CA 1
ATOM 1281 C C . SER A 1 176 ? -36.751 14.887 87.190 1.00 39.69 176 SER A C 1
ATOM 1283 O O . SER A 1 176 ? -35.669 14.305 87.196 1.00 39.69 176 SER A O 1
ATOM 1285 N N . GLY A 1 177 ? -37.100 15.781 88.125 1.00 36.12 177 GLY A N 1
ATOM 1286 C CA . GLY A 1 177 ? -36.350 15.927 89.381 1.00 36.12 177 GLY A CA 1
ATOM 1287 C C . GLY A 1 177 ? -35.638 17.256 89.654 1.00 36.12 177 GLY A C 1
ATOM 1288 O O . GLY A 1 177 ? -34.568 17.236 90.249 1.00 36.12 177 GLY A O 1
ATOM 1289 N N . PHE A 1 178 ? -36.231 18.408 89.319 1.00 36.94 178 PHE A N 1
ATOM 1290 C CA . PHE A 1 178 ? -35.916 19.660 90.030 1.00 36.94 178 PHE A CA 1
ATOM 1291 C C . PHE A 1 178 ? -37.087 20.063 90.935 1.00 36.94 178 PHE A C 1
ATOM 1293 O O . PHE A 1 178 ? -37.955 20.845 90.555 1.00 36.94 178 PHE A O 1
ATOM 1300 N N . SER A 1 179 ? -37.101 19.530 92.159 1.00 35.56 179 SER A N 1
ATOM 1301 C CA . SER A 1 179 ? -37.964 20.018 93.239 1.00 35.56 179 SER A CA 1
ATOM 1302 C C . SER A 1 179 ? -37.243 19.950 94.587 1.00 35.56 179 SER A C 1
ATOM 1304 O O . SER A 1 179 ? -37.126 18.884 95.179 1.00 35.56 179 SER A O 1
ATOM 1306 N N . ALA A 1 180 ? -36.787 21.121 95.034 1.00 34.62 180 ALA A N 1
ATOM 1307 C CA . ALA A 1 180 ? -36.562 21.536 96.421 1.00 34.62 180 ALA A CA 1
ATOM 1308 C C . ALA A 1 180 ? -35.903 20.563 97.433 1.00 34.62 180 ALA A C 1
ATOM 1310 O O . ALA A 1 180 ? -36.557 19.692 97.995 1.00 34.62 180 ALA A O 1
ATOM 1311 N N . GLY A 1 181 ? -34.691 20.930 97.872 1.00 30.95 181 GLY A N 1
ATOM 1312 C CA . GLY A 1 181 ? -34.429 21.045 99.315 1.00 30.95 181 GLY A CA 1
ATOM 1313 C C . GLY A 1 181 ? -33.358 20.148 99.948 1.00 30.95 181 GLY A C 1
ATOM 1314 O O . GLY A 1 181 ? -33.645 19.032 100.354 1.00 30.95 181 GLY A O 1
ATOM 1315 N N . GLY A 1 182 ? -32.198 20.753 100.237 1.00 29.98 182 GLY A N 1
ATOM 1316 C CA . GLY A 1 182 ? -31.524 20.565 101.531 1.00 29.98 182 GLY A CA 1
ATOM 1317 C C . GLY A 1 182 ? -30.306 19.632 101.606 1.00 29.98 182 GLY A C 1
ATOM 1318 O O . GLY A 1 182 ? -30.435 18.437 101.411 1.00 29.98 182 GLY A O 1
ATOM 1319 N N . LEU A 1 183 ? -29.183 20.219 102.058 1.00 30.70 183 LEU A N 1
ATOM 1320 C CA . LEU A 1 183 ? -28.137 19.636 102.928 1.00 30.70 183 LEU A CA 1
ATOM 1321 C C . LEU A 1 183 ? -27.418 18.357 102.410 1.00 30.70 183 LEU A C 1
ATOM 1323 O O . LEU A 1 183 ? -28.017 17.315 102.213 1.00 30.70 183 LEU A O 1
ATOM 1327 N N . GLY A 1 184 ? -26.096 18.297 102.237 1.00 29.33 184 GLY A N 1
ATOM 1328 C CA . GLY A 1 184 ? -25.040 19.066 102.899 1.00 29.33 184 GLY A CA 1
ATOM 1329 C C . GLY A 1 184 ? -24.141 18.156 103.749 1.00 29.33 184 GLY A C 1
ATOM 1330 O O . GLY A 1 184 ? -24.185 18.241 104.969 1.00 29.33 184 GLY A O 1
ATOM 1331 N N . SER A 1 185 ? -23.346 17.284 103.113 1.00 35.88 185 SER A N 1
ATOM 1332 C CA . SER A 1 185 ? -22.214 16.546 103.717 1.00 35.88 185 SER A CA 1
ATOM 1333 C C . SER A 1 185 ? -21.367 15.947 102.573 1.00 35.88 185 SER A C 1
ATOM 1335 O O . SER A 1 185 ? -21.869 15.095 101.852 1.00 35.88 185 SER A O 1
ATOM 1337 N N . MET A 1 186 ? -20.253 16.547 102.134 1.00 33.62 186 MET A N 1
ATOM 1338 C CA . MET A 1 186 ? -18.903 16.607 102.737 1.00 33.62 186 MET A CA 1
ATOM 1339 C C . MET A 1 186 ? -17.958 15.474 102.280 1.00 33.62 186 MET A C 1
ATOM 1341 O O . MET A 1 186 ? -18.318 14.305 102.298 1.00 33.62 186 MET A O 1
ATOM 1345 N N . LEU A 1 187 ? -16.700 15.880 102.040 1.00 37.31 187 LEU A N 1
ATOM 1346 C CA . LEU A 1 187 ? -15.448 15.103 102.134 1.00 37.31 187 LEU A CA 1
ATOM 1347 C C . LEU A 1 187 ? -15.022 14.191 100.956 1.00 37.31 187 LEU A C 1
ATOM 1349 O O . LEU A 1 187 ? -15.631 13.161 100.694 1.00 37.31 187 LEU A O 1
ATOM 1353 N N . GLY A 1 188 ? -13.890 14.527 100.309 1.00 30.48 188 GLY A N 1
ATOM 1354 C CA . GLY A 1 188 ? -13.257 13.660 99.295 1.00 30.48 188 GLY A CA 1
ATOM 1355 C C . GLY A 1 188 ? -12.204 14.300 98.370 1.00 30.48 188 GLY A C 1
ATOM 1356 O O . GLY A 1 188 ? -12.173 13.986 97.185 1.00 30.48 188 GLY A O 1
ATOM 1357 N N . THR A 1 189 ? -11.372 15.225 98.856 1.00 35.03 189 THR A N 1
ATOM 1358 C CA . THR A 1 189 ? -10.253 15.823 98.088 1.00 35.03 189 THR A CA 1
ATOM 1359 C C . THR A 1 189 ? -9.037 14.871 98.010 1.00 35.03 189 THR A C 1
ATOM 1361 O O . THR A 1 189 ? -8.943 13.988 98.855 1.00 35.03 189 THR A O 1
ATOM 1364 N N . LEU A 1 190 ? -8.057 15.162 97.121 1.00 30.05 190 LEU A N 1
ATOM 1365 C CA . LEU A 1 190 ? -6.669 14.609 97.043 1.00 30.05 190 LEU A CA 1
ATOM 1366 C C . LEU A 1 190 ? -6.501 13.264 96.281 1.00 30.05 190 LEU A C 1
ATOM 1368 O O . LEU A 1 190 ? -7.371 12.411 96.367 1.00 30.05 190 LEU A O 1
ATOM 1372 N N . GLN A 1 191 ? -5.389 12.947 95.587 1.00 34.56 191 GLN A N 1
ATOM 1373 C CA . GLN A 1 191 ? -4.337 13.721 94.875 1.00 34.56 191 GLN A CA 1
ATOM 1374 C C . GLN A 1 191 ? -3.393 12.731 94.128 1.00 34.56 191 GLN A C 1
ATOM 1376 O O . GLN A 1 191 ? -3.307 11.583 94.544 1.00 34.56 191 GLN A O 1
ATOM 1381 N N . ASN A 1 192 ? -2.602 13.215 93.151 1.00 34.66 192 ASN A N 1
ATOM 1382 C CA . ASN A 1 192 ? -1.369 12.608 92.575 1.00 34.66 192 ASN A CA 1
ATOM 1383 C C . ASN A 1 192 ? -1.503 11.250 91.822 1.00 34.66 192 ASN A C 1
ATOM 1385 O O . ASN A 1 192 ? -2.289 10.397 92.199 1.00 34.66 192 ASN A O 1
ATOM 1389 N N . ALA A 1 193 ? -0.846 10.940 90.694 1.00 32.38 193 ALA A N 1
ATOM 1390 C CA . ALA A 1 193 ? 0.367 11.403 89.988 1.00 32.38 193 ALA A CA 1
ATOM 1391 C C . ALA A 1 193 ? 1.726 10.797 90.440 1.00 32.38 193 ALA A C 1
ATOM 1393 O O . ALA A 1 193 ? 2.115 10.936 91.593 1.00 32.38 193 ALA A O 1
ATOM 1394 N N . ALA A 1 194 ? 2.467 10.270 89.443 1.00 28.62 194 ALA A N 1
ATOM 1395 C CA . ALA A 1 194 ? 3.884 9.830 89.402 1.00 28.62 194 ALA A CA 1
ATOM 1396 C C . ALA A 1 194 ? 4.273 8.372 89.793 1.00 28.62 194 ALA A C 1
ATOM 1398 O O . ALA A 1 194 ? 3.815 7.834 90.793 1.00 28.62 194 ALA A O 1
ATOM 1399 N N . GLY A 1 195 ? 5.207 7.786 89.009 1.00 29.14 195 GLY A N 1
ATOM 1400 C CA . GLY A 1 195 ? 5.960 6.534 89.284 1.00 29.14 195 GLY A CA 1
ATOM 1401 C C . GLY A 1 195 ? 5.746 5.396 88.250 1.00 29.14 195 GLY A C 1
ATOM 1402 O O . GLY A 1 195 ? 4.743 4.706 88.348 1.00 29.14 195 GLY A O 1
ATOM 1403 N N . ILE A 1 196 ? 6.508 5.229 87.147 1.00 33.06 196 ILE A N 1
ATOM 1404 C CA . ILE A 1 196 ? 7.913 4.727 87.014 1.00 33.06 196 ILE A CA 1
ATOM 1405 C C . ILE A 1 196 ? 8.044 3.242 87.452 1.00 33.06 196 ILE A C 1
ATOM 1407 O O . ILE A 1 196 ? 7.677 2.951 88.579 1.00 33.06 196 ILE A O 1
ATOM 1411 N N . VAL A 1 197 ? 8.643 2.247 86.770 1.00 30.88 197 VAL A N 1
ATOM 1412 C CA . VAL A 1 197 ? 9.109 1.905 85.396 1.00 30.88 197 VAL A CA 1
ATOM 1413 C C . VAL A 1 197 ? 9.830 0.523 85.515 1.00 30.88 197 VAL A C 1
ATOM 1415 O O . VAL A 1 197 ? 10.387 0.232 86.566 1.00 30.88 197 VAL A O 1
ATOM 1418 N N . SER A 1 198 ? 9.874 -0.291 84.446 1.00 32.00 198 SER A N 1
ATOM 1419 C CA . SER A 1 198 ? 10.782 -1.451 84.189 1.00 32.00 198 SER A CA 1
ATOM 1420 C C . SER A 1 198 ? 10.937 -2.643 85.164 1.00 32.00 198 SER A C 1
ATOM 1422 O O . SER A 1 198 ? 11.591 -2.566 86.196 1.00 32.00 198 SER A O 1
ATOM 1424 N N . SER A 1 199 ? 10.633 -3.841 84.648 1.00 32.53 199 SER A N 1
ATOM 1425 C CA . SER A 1 199 ? 11.637 -4.895 84.341 1.00 32.53 199 SER A CA 1
ATOM 1426 C C . SER A 1 199 ? 11.042 -5.797 83.235 1.00 32.53 199 SER A C 1
ATOM 1428 O O . SER A 1 199 ? 9.854 -6.090 83.286 1.00 32.53 199 SER A O 1
ATOM 1430 N N . LEU A 1 200 ? 11.661 -6.163 82.103 1.00 29.64 200 LEU A N 1
ATOM 1431 C CA . LEU A 1 200 ? 13.043 -6.474 81.694 1.00 29.64 200 LEU A CA 1
ATOM 1432 C C . LEU A 1 200 ? 13.633 -7.782 82.260 1.00 29.64 200 LEU A C 1
ATOM 1434 O O . LEU A 1 200 ? 14.356 -7.792 83.247 1.00 29.64 200 LEU A O 1
ATOM 1438 N N . THR A 1 201 ? 13.412 -8.848 81.475 1.00 35.97 201 THR A N 1
ATOM 1439 C CA . THR A 1 201 ? 14.355 -9.940 81.136 1.00 35.97 201 THR A CA 1
ATOM 1440 C C . THR A 1 201 ? 14.930 -10.839 82.236 1.00 35.97 201 THR A C 1
ATOM 1442 O O . THR A 1 201 ? 15.823 -10.452 82.982 1.00 35.97 201 THR A O 1
ATOM 1445 N N . GLY A 1 202 ? 14.580 -12.129 82.161 1.00 30.02 202 GLY A N 1
ATOM 1446 C CA . GLY A 1 202 ? 15.253 -13.208 82.887 1.00 30.02 202 GLY A CA 1
ATOM 1447 C C . GLY A 1 202 ? 14.936 -14.597 82.322 1.00 30.02 202 GLY A C 1
ATOM 1448 O O . GLY A 1 202 ? 13.845 -15.110 82.518 1.00 30.02 202 GLY A O 1
ATOM 1449 N N . LYS A 1 203 ? 15.923 -15.150 81.607 1.00 31.72 203 LYS A N 1
ATOM 1450 C CA . LYS A 1 203 ? 16.284 -16.566 81.351 1.00 31.72 203 LYS A CA 1
ATOM 1451 C C . LYS A 1 203 ? 15.583 -17.641 82.223 1.00 31.72 203 LYS A C 1
ATOM 1453 O O . LYS A 1 203 ? 15.351 -17.409 83.398 1.00 31.72 203 LYS A O 1
ATOM 1458 N N . GLY A 1 204 ? 15.398 -18.886 81.771 1.00 26.11 204 GLY A N 1
ATOM 1459 C CA . GLY A 1 204 ? 15.816 -19.521 80.512 1.00 26.11 204 GLY A CA 1
ATOM 1460 C C . GLY A 1 204 ? 15.998 -21.048 80.657 1.00 26.11 204 GLY A C 1
ATOM 1461 O O . GLY A 1 204 ? 16.107 -21.555 81.768 1.00 26.11 204 GLY A O 1
ATOM 1462 N N . GLY A 1 205 ? 16.056 -21.754 79.522 1.00 30.08 205 GLY A N 1
ATOM 1463 C CA . GLY A 1 205 ? 16.114 -23.223 79.395 1.00 30.08 205 GLY A CA 1
ATOM 1464 C C . GLY A 1 205 ? 15.036 -23.679 78.401 1.00 30.08 205 GLY A C 1
ATOM 1465 O O . GLY A 1 205 ? 13.875 -23.350 78.599 1.00 30.08 205 GLY A O 1
ATOM 1466 N N . GLY A 1 206 ? 15.315 -24.331 77.268 1.00 31.02 206 GLY A N 1
ATOM 1467 C CA . GLY A 1 206 ? 16.451 -25.192 76.892 1.00 31.02 206 GLY A CA 1
ATOM 1468 C C . GLY A 1 206 ? 15.903 -26.613 76.635 1.00 31.02 206 GLY A C 1
ATOM 1469 O O . GLY A 1 206 ? 14.954 -26.994 77.304 1.00 31.02 206 GLY A O 1
ATOM 1470 N N . VAL A 1 207 ? 16.380 -27.451 75.707 1.00 28.97 207 VAL A N 1
ATOM 1471 C CA . VAL A 1 207 ? 17.625 -27.484 74.913 1.00 28.97 207 VAL A CA 1
ATOM 1472 C C . VAL A 1 207 ? 17.393 -28.268 73.592 1.00 28.97 207 VAL A C 1
ATOM 1474 O O . VAL A 1 207 ? 16.441 -29.028 73.471 1.00 28.97 207 VAL A O 1
ATOM 1477 N N . LEU A 1 208 ? 18.290 -28.044 72.622 1.00 28.33 208 LEU A N 1
ATOM 1478 C CA . LEU A 1 208 ? 18.574 -28.746 71.352 1.00 28.33 208 LEU A CA 1
ATOM 1479 C C . LEU A 1 208 ? 18.236 -30.258 71.237 1.00 28.33 208 LEU A C 1
ATOM 1481 O O . LEU A 1 208 ? 18.544 -31.009 72.157 1.00 28.33 208 LEU A O 1
ATOM 1485 N N . ALA A 1 209 ? 17.823 -30.680 70.022 1.00 30.86 209 ALA A N 1
ATOM 1486 C CA . ALA A 1 209 ? 18.206 -31.895 69.241 1.00 30.86 209 ALA A CA 1
ATOM 1487 C C . ALA A 1 209 ? 17.036 -32.345 68.324 1.00 30.86 209 ALA A C 1
ATOM 1489 O O . ALA A 1 209 ? 15.889 -32.237 68.740 1.00 30.86 209 ALA A O 1
ATOM 1490 N N . ALA A 1 210 ? 17.191 -32.874 67.101 1.00 31.67 210 ALA A N 1
ATOM 1491 C CA . ALA A 1 210 ? 18.313 -32.999 66.146 1.00 31.67 210 ALA A CA 1
ATOM 1492 C C . ALA A 1 210 ? 17.717 -32.901 64.701 1.00 31.67 210 ALA A C 1
ATOM 1494 O O . ALA A 1 210 ? 16.500 -32.974 64.566 1.00 31.67 210 ALA A O 1
ATOM 1495 N N . LEU A 1 211 ? 18.394 -32.652 63.567 1.00 27.42 211 LEU A N 1
ATOM 1496 C CA . LEU A 1 211 ? 19.797 -32.725 63.105 1.00 27.42 211 LEU A CA 1
ATOM 1497 C C . LEU A 1 211 ? 20.259 -34.112 62.571 1.00 27.42 211 LEU A C 1
ATOM 1499 O O . LEU A 1 211 ? 20.771 -34.935 63.322 1.00 27.42 211 LEU A O 1
ATOM 1503 N N . GLY A 1 212 ? 20.137 -34.320 61.246 1.00 26.67 212 GLY A N 1
ATOM 1504 C CA . GLY A 1 212 ? 20.477 -35.561 60.505 1.00 26.67 212 GLY A CA 1
ATOM 1505 C C . GLY A 1 212 ? 19.263 -36.491 60.312 1.00 26.67 212 GLY A C 1
ATOM 1506 O O . GLY A 1 212 ? 18.389 -36.508 61.167 1.00 26.67 212 GLY A O 1
ATOM 1507 N N . VAL A 1 213 ? 19.091 -37.269 59.231 1.00 32.50 213 VAL A N 1
ATOM 1508 C CA . VAL A 1 213 ? 19.996 -37.791 58.172 1.00 32.50 213 VAL A CA 1
ATOM 1509 C C . VAL A 1 213 ? 19.150 -37.956 56.878 1.00 32.50 213 VAL A C 1
ATOM 1511 O O . VAL A 1 213 ? 18.067 -38.517 56.958 1.00 32.50 213 VAL A O 1
ATOM 1514 N N . ALA A 1 214 ? 19.424 -37.256 55.765 1.00 29.83 214 ALA A N 1
ATOM 1515 C CA . ALA A 1 214 ? 20.268 -37.598 54.591 1.00 29.83 214 ALA A CA 1
ATOM 1516 C C . ALA A 1 214 ? 19.640 -38.522 53.506 1.00 29.83 214 ALA A C 1
ATOM 1518 O O . ALA A 1 214 ? 18.853 -39.408 53.813 1.00 29.83 214 ALA A O 1
ATOM 1519 N N . GLY A 1 215 ? 20.038 -38.311 52.236 1.00 30.94 215 GLY A N 1
ATOM 1520 C CA . GLY A 1 215 ? 19.588 -39.046 51.030 1.00 30.94 215 GLY A CA 1
ATOM 1521 C C . GLY A 1 215 ? 19.009 -38.106 49.953 1.00 30.94 215 GLY A C 1
ATOM 1522 O O . GLY A 1 215 ? 17.832 -37.783 50.005 1.00 30.94 215 GLY A O 1
ATOM 1523 N N . GLN A 1 216 ? 19.832 -37.418 49.147 1.00 33.53 216 GLN A N 1
ATOM 1524 C CA . GLN A 1 216 ? 20.346 -37.838 47.819 1.00 33.53 216 GLN A CA 1
ATOM 1525 C C . GLN A 1 216 ? 19.281 -37.927 46.698 1.00 33.53 216 GLN A C 1
ATOM 1527 O O . GLN A 1 216 ? 18.204 -38.446 46.941 1.00 33.53 216 GLN A O 1
ATOM 1532 N N . VAL A 1 217 ? 19.517 -37.599 45.416 1.00 31.38 217 VAL A N 1
ATOM 1533 C CA . VAL A 1 217 ? 20.482 -36.775 44.632 1.00 31.38 217 VAL A CA 1
ATOM 1534 C C . VAL A 1 217 ? 20.266 -37.138 43.142 1.00 31.38 217 VAL A C 1
ATOM 1536 O O . VAL A 1 217 ? 19.792 -38.236 42.870 1.00 31.38 217 VAL A O 1
ATOM 1539 N N . LEU A 1 218 ? 20.685 -36.237 42.231 1.00 33.53 218 LEU A N 1
ATOM 1540 C CA . LEU A 1 218 ? 20.806 -36.279 40.746 1.00 33.53 218 LEU A CA 1
ATOM 1541 C C . LEU A 1 218 ? 19.854 -35.238 40.117 1.00 33.53 218 LEU A C 1
ATOM 1543 O O . LEU A 1 218 ? 18.647 -35.379 40.242 1.00 33.53 218 LEU A O 1
ATOM 1547 N N . GLY A 1 219 ? 20.276 -34.127 39.495 1.00 31.77 219 GLY A N 1
ATOM 1548 C CA . GLY A 1 219 ? 21.524 -33.787 38.778 1.00 31.77 219 GLY A CA 1
ATOM 1549 C C . GLY A 1 219 ? 21.200 -33.618 37.274 1.00 31.77 219 GLY A C 1
ATOM 1550 O O . GLY A 1 219 ? 20.370 -34.369 36.785 1.00 31.77 219 GLY A O 1
ATOM 1551 N N . MET A 1 220 ? 21.728 -32.693 36.455 1.00 36.84 220 MET A N 1
ATOM 1552 C CA . MET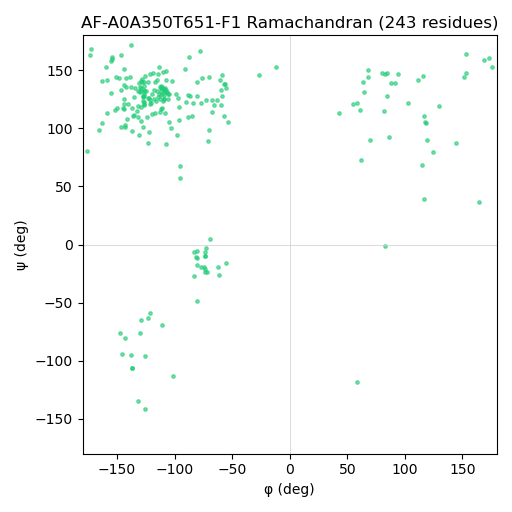 A 1 220 ? 22.686 -31.563 36.562 1.00 36.84 220 MET A CA 1
ATOM 1553 C C . MET A 1 220 ? 22.357 -30.539 35.432 1.00 36.84 220 MET A C 1
ATOM 1555 O O . MET A 1 220 ? 21.757 -30.931 34.438 1.00 36.84 220 MET A O 1
ATOM 1559 N N . GLY A 1 221 ? 22.735 -29.250 35.447 1.00 30.48 221 GLY A N 1
ATOM 1560 C CA . GLY A 1 221 ? 23.325 -28.438 36.523 1.00 30.48 221 GLY A CA 1
ATOM 1561 C C . GLY A 1 221 ? 24.374 -27.397 36.065 1.00 30.48 221 GLY A C 1
ATOM 1562 O O . GLY A 1 221 ? 25.559 -27.702 36.128 1.00 30.48 221 GLY A O 1
ATOM 1563 N N . GLY A 1 222 ? 23.980 -26.169 35.678 1.00 31.48 222 GLY A N 1
ATOM 1564 C CA . GLY A 1 222 ? 24.904 -25.032 35.439 1.00 31.48 222 GLY A CA 1
ATOM 1565 C C . GLY A 1 222 ? 24.381 -23.991 34.424 1.00 31.48 222 GLY A C 1
ATOM 1566 O O . GLY A 1 222 ? 23.658 -24.366 33.512 1.00 31.48 222 GLY A O 1
ATOM 1567 N N . ALA A 1 223 ? 24.677 -22.686 34.515 1.00 31.39 223 ALA A N 1
ATOM 1568 C CA . ALA A 1 223 ? 25.690 -21.995 35.327 1.00 31.39 223 ALA A CA 1
ATOM 1569 C C . ALA A 1 223 ? 25.189 -20.681 35.985 1.00 31.39 223 ALA A C 1
ATOM 1571 O O . ALA A 1 223 ? 24.080 -20.214 35.748 1.00 31.39 223 ALA A O 1
ATOM 1572 N N . ALA A 1 224 ? 26.031 -20.136 36.863 1.00 31.58 224 ALA A N 1
ATOM 1573 C CA . ALA A 1 224 ? 25.736 -19.191 37.937 1.00 31.58 224 ALA A CA 1
ATOM 1574 C C . ALA A 1 224 ? 25.756 -17.678 37.594 1.00 31.58 224 ALA A C 1
ATOM 1576 O O . ALA A 1 224 ? 26.479 -17.262 36.698 1.00 31.58 224 ALA A O 1
ATOM 1577 N N . GLN A 1 225 ? 25.112 -16.893 38.484 1.00 29.56 225 GLN A N 1
ATOM 1578 C CA . GLN A 1 225 ? 25.421 -15.493 38.879 1.00 29.56 225 GLN A CA 1
ATOM 1579 C C . GLN A 1 225 ? 25.221 -14.377 37.814 1.00 29.56 225 GLN A C 1
ATOM 1581 O O . GLN A 1 225 ? 25.327 -14.604 36.621 1.00 29.56 225 GLN A O 1
ATOM 1586 N N . SER A 1 226 ? 24.887 -13.124 38.163 1.00 29.73 226 SER A N 1
ATOM 1587 C CA . SER A 1 226 ? 24.918 -12.432 39.464 1.00 29.73 226 SER A CA 1
ATOM 1588 C C . SER A 1 226 ? 23.738 -11.456 39.639 1.00 29.73 226 SER A C 1
ATOM 1590 O O . SER A 1 226 ? 23.253 -10.879 38.668 1.00 29.73 226 SER A O 1
ATOM 1592 N N . THR A 1 227 ? 23.304 -11.233 40.882 1.00 30.89 227 THR A N 1
ATOM 1593 C CA . THR A 1 227 ? 22.249 -10.278 41.263 1.00 30.89 227 THR A CA 1
ATOM 1594 C C . THR A 1 227 ? 22.831 -9.032 41.931 1.00 30.89 227 THR A C 1
ATOM 1596 O O . THR A 1 227 ? 23.511 -9.171 42.946 1.00 30.89 227 THR A O 1
ATOM 1599 N N . SER A 1 228 ? 22.451 -7.835 41.475 1.00 30.59 228 SER A N 1
ATOM 1600 C CA . SER A 1 228 ? 22.568 -6.593 42.258 1.00 30.59 228 SER A CA 1
ATOM 1601 C C . SER A 1 228 ? 21.380 -5.675 41.983 1.00 30.59 228 SER A C 1
ATOM 1603 O O . SER A 1 228 ? 21.099 -5.343 40.834 1.00 30.59 228 SER A O 1
ATOM 1605 N N . ALA A 1 229 ? 20.683 -5.262 43.042 1.00 31.89 229 ALA A N 1
ATOM 1606 C CA . ALA A 1 229 ? 19.590 -4.299 42.962 1.00 31.89 229 ALA A CA 1
ATOM 1607 C C . ALA A 1 229 ? 20.134 -2.863 42.890 1.00 31.89 229 ALA A C 1
ATOM 1609 O O . ALA A 1 229 ? 21.061 -2.517 43.621 1.00 31.89 229 ALA A O 1
ATOM 1610 N N . VAL A 1 230 ? 19.527 -2.014 42.057 1.00 35.97 230 VAL A N 1
ATOM 1611 C CA . VAL A 1 230 ? 19.844 -0.580 41.986 1.00 35.97 230 VAL A CA 1
ATOM 1612 C C . VAL A 1 230 ? 18.749 0.204 42.704 1.00 35.97 230 VAL A C 1
ATOM 1614 O O . VAL A 1 230 ? 17.670 0.436 42.163 1.00 35.97 230 VAL A O 1
ATOM 1617 N N . THR A 1 231 ? 19.016 0.605 43.946 1.00 33.62 231 THR A N 1
ATOM 1618 C CA . THR A 1 231 ? 18.179 1.561 44.685 1.00 33.62 231 THR A CA 1
ATOM 1619 C C . THR A 1 231 ? 18.503 2.988 44.262 1.00 33.62 231 THR A C 1
ATOM 1621 O O . THR A 1 231 ? 19.659 3.403 44.325 1.00 33.62 231 THR A O 1
ATOM 1624 N N . ALA A 1 232 ? 17.479 3.750 43.883 1.00 38.62 232 ALA A N 1
ATOM 1625 C CA . ALA A 1 232 ? 17.625 5.146 43.494 1.00 38.62 232 ALA A CA 1
ATOM 1626 C C . ALA A 1 232 ? 18.039 6.037 44.677 1.00 38.62 232 ALA A C 1
ATOM 1628 O O . ALA A 1 232 ? 17.324 6.107 45.679 1.00 38.62 232 ALA A O 1
ATOM 1629 N N . LYS A 1 233 ? 19.152 6.758 44.510 1.00 38.62 233 LYS A N 1
ATOM 1630 C CA . LYS A 1 233 ? 19.473 8.031 45.165 1.00 38.62 233 LYS A CA 1
ATOM 1631 C C . LYS A 1 233 ? 20.540 8.762 44.344 1.00 38.62 233 LYS A C 1
ATOM 1633 O O . LYS A 1 233 ? 21.440 8.129 43.807 1.00 38.62 233 LYS A O 1
ATOM 1638 N N . ASP A 1 234 ? 20.379 10.078 44.262 1.00 34.22 234 ASP A N 1
ATOM 1639 C CA . ASP A 1 234 ? 21.386 11.072 43.874 1.00 34.22 234 ASP A CA 1
ATOM 1640 C C . ASP A 1 234 ? 21.981 10.965 42.453 1.00 34.22 234 ASP A C 1
ATOM 1642 O O . ASP A 1 234 ? 23.163 10.690 42.261 1.00 34.22 234 ASP A O 1
ATOM 1646 N N . VAL A 1 235 ? 21.172 11.319 41.442 1.00 38.59 235 VAL A N 1
ATOM 1647 C CA . VAL A 1 235 ? 21.695 11.861 40.172 1.00 38.59 235 VAL A CA 1
ATOM 1648 C C . VAL A 1 235 ? 21.588 13.384 40.221 1.00 38.59 235 VAL A C 1
ATOM 1650 O O . VAL A 1 235 ? 20.547 13.964 39.913 1.00 38.59 235 VAL A O 1
ATOM 1653 N N . ILE A 1 236 ? 22.680 14.025 40.634 1.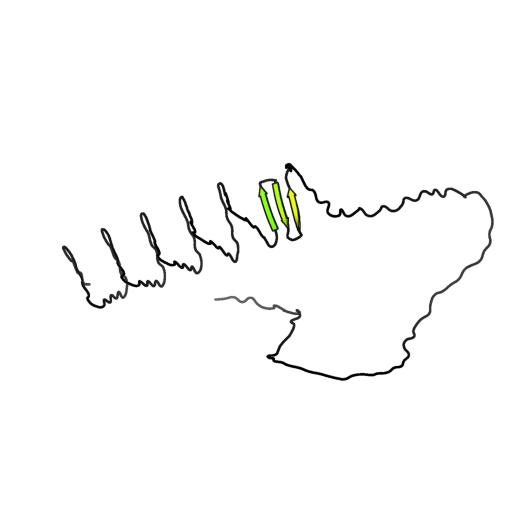00 39.31 236 ILE A N 1
ATOM 1654 C CA . ILE A 1 236 ? 22.878 15.471 40.503 1.00 39.31 236 ILE A CA 1
ATOM 1655 C C . ILE A 1 236 ? 23.249 15.743 39.040 1.00 39.31 236 ILE A C 1
ATOM 1657 O O . ILE A 1 236 ? 24.238 15.199 38.550 1.00 39.31 236 ILE A O 1
ATOM 1661 N N . ILE A 1 237 ? 22.465 16.568 38.343 1.00 42.16 237 ILE A N 1
ATOM 1662 C CA . ILE A 1 237 ? 22.816 17.078 37.011 1.00 42.16 237 ILE A CA 1
ATOM 1663 C C . ILE A 1 237 ? 23.240 18.533 37.180 1.00 42.16 237 ILE A C 1
ATOM 1665 O O 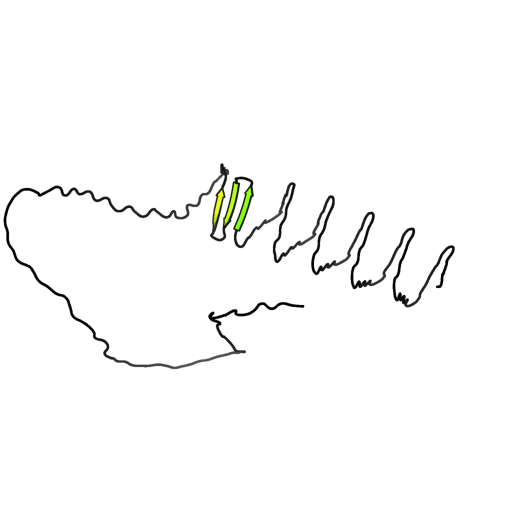. ILE A 1 237 ? 22.388 19.398 37.364 1.00 42.16 237 ILE A O 1
ATOM 1669 N N . ASP A 1 238 ? 24.545 18.784 37.098 1.00 35.81 238 ASP A N 1
ATOM 1670 C CA . ASP A 1 238 ? 25.121 20.127 37.126 1.00 35.81 238 ASP A CA 1
ATOM 1671 C C . ASP A 1 238 ? 26.045 20.350 35.919 1.00 35.81 238 ASP A C 1
ATOM 1673 O O . ASP A 1 238 ? 26.930 19.542 35.634 1.00 35.81 238 ASP A O 1
ATOM 1677 N N . GLY A 1 239 ? 25.851 21.489 35.248 1.00 36.28 239 GLY A N 1
ATOM 1678 C CA . GLY A 1 239 ? 26.716 22.015 34.186 1.00 36.28 239 GLY A CA 1
ATOM 1679 C C . GLY A 1 239 ? 26.492 21.454 32.765 1.00 36.28 239 GLY A C 1
ATOM 1680 O O . GLY A 1 239 ? 26.177 20.288 32.568 1.00 36.28 239 GLY A O 1
ATOM 1681 N N . CYS A 1 240 ? 26.681 22.237 31.698 1.00 37.72 240 CYS A N 1
ATOM 1682 C CA . CYS A 1 240 ? 26.746 23.700 31.603 1.00 37.72 240 CYS A CA 1
ATOM 1683 C C . CYS A 1 240 ? 26.477 24.122 30.141 1.00 37.72 240 CYS A C 1
ATOM 1685 O O . CYS A 1 240 ? 26.773 23.366 29.217 1.00 37.72 240 CYS A O 1
ATOM 1687 N N . TRP A 1 241 ? 25.944 25.325 29.912 1.00 34.53 241 TRP A N 1
ATOM 1688 C CA . TRP A 1 241 ? 25.827 25.901 28.564 1.00 34.53 241 TRP A CA 1
ATOM 1689 C C . TRP A 1 241 ? 27.187 26.420 28.065 1.00 34.53 241 TRP A C 1
ATOM 1691 O O . TRP A 1 241 ? 27.945 27.006 28.835 1.00 34.53 241 TRP A O 1
ATOM 1701 N N . GLY A 1 242 ? 27.477 26.272 26.767 1.00 36.53 242 GLY A N 1
ATOM 1702 C CA . GLY A 1 242 ? 28.715 26.771 26.155 1.00 36.53 242 GLY A CA 1
ATOM 1703 C C . GLY A 1 242 ? 28.602 26.957 24.640 1.00 36.53 242 GLY A C 1
ATOM 1704 O O . GLY A 1 242 ? 28.444 25.997 23.895 1.00 36.53 242 GLY A O 1
ATOM 1705 N N . THR A 1 243 ? 28.669 28.208 24.189 1.00 43.94 243 THR A N 1
ATOM 1706 C CA . THR A 1 243 ? 28.492 28.647 22.795 1.00 43.94 243 THR A CA 1
ATOM 1707 C C . THR A 1 243 ? 29.792 28.696 21.986 1.00 43.94 243 THR A C 1
ATOM 1709 O O . THR A 1 243 ? 30.812 29.134 22.513 1.00 43.94 243 THR A O 1
ATOM 1712 N N . GLY A 1 244 ? 29.688 28.494 20.666 1.00 43.19 244 GLY A N 1
ATOM 1713 C CA . GLY A 1 244 ? 30.345 29.390 19.700 1.00 43.19 244 GLY A CA 1
ATOM 1714 C C . GLY A 1 244 ? 31.423 28.812 18.777 1.00 43.19 244 GLY A C 1
ATOM 1715 O O . GLY A 1 244 ? 32.588 28.714 19.162 1.00 43.19 244 GLY A O 1
ATOM 1716 N N . ARG A 1 245 ? 31.063 28.626 17.501 1.00 37.50 245 ARG A N 1
ATOM 1717 C CA . ARG A 1 245 ? 31.660 29.336 16.353 1.00 37.50 245 ARG A CA 1
ATOM 1718 C C . ARG A 1 245 ? 30.759 29.234 15.125 1.00 37.50 245 ARG A C 1
ATOM 1720 O O . ARG A 1 245 ? 29.994 28.250 15.066 1.00 37.50 245 ARG A O 1
#

Foldseek 3Di:
DDDDDDDDDDDDDDPDDDDDDDPPDDDDDDPDDDDDDDPDDDDDDDPPDDDDDDPDDDDDDDDPDDDDDDDPDDDDDDDDDDDDDDDDDDDDDDPDDDDDDDPDDDDDDDPDDDDDDDDAKDWDDDVQWIWIQGPVRDTDTTDPDDDDDDPDDDDDPDPDDPDPDDDDDDDDDPPDDDDDDDDDDDDDDDDDDDDDDDDDDDDDDDDDDDDDDDDDDDDDDDDDDDDDDDDDDDDDDDDDDDDDD